Protein 2XPW (pdb70)

Nearest PDB structures (foldseek):
  4d7m-assembly1_A  TM=9.979E-01  e=1.067E-26  Escherichia coli
  6rbm-assembly1_A-2  TM=9.857E-01  e=1.978E-26  Escherichia coli
  4aux-assembly1_A  TM=9.852E-01  e=3.335E-26  Escherichia coli K-12
  6rgx-assembly1_A  TM=9.641E-01  e=8.218E-26  Escherichia coli
  2vkv-assembly1_A-2  TM=9.734E-01  e=3.664E-24  Escherichia coli

Solvent-accessible surface area: 13206 Å² total; per-residue (Å²): 100,166,28,46,149,134,31,9,9,60,9,0,2,88,10,0,67,89,66,1,31,130,15,4,58,85,150,80,4,3,124,67,6,65,34,129,78,106,56,3,130,188,67,28,124,83,89,101,54,11,10,58,13,0,6,21,45,1,24,81,88,55,25,115,65,27,82,31,56,111,87,27,54,12,40,30,2,3,76,40,22,0,60,1,18,20,128,0,2,51,124,15,121,17,0,0,71,0,39,80,77,34,207,72,37,127,122,36,124,123,40,38,100,45,25,46,115,20,1,50,124,52,56,11,62,106,155,65,1,83,122,2,36,33,32,6,31,122,64,0,15,32,33,0,25,137,41,33,72,100,79,48,25,93,124,119,137,123,76,84,85,103,152,126,43,75,83,147,85,98,97,41,69,112,109,133,107,92,58,89,28,75,129,75,5,62,140,22,0,76,70,48,5,145,39,27,47,71,104,39,93,11,157,180,136,176,121

Foldseek 3Di:
DDQDPVVLLVLLQVQCQVPNLVRSDLVNSCVSVVHDSVVVCVRPPDSLVSLLVNLVVLCVPFQPLLADDVPDALLVSLLSNLVSVLVSQLPGQCNLVSNPPHDDDPVCVVSVVRQLVVQVVNQDDSVLSVVLVVVSSVLSSVLSVVLNVVVVCCVVHPDDDLPPDDDVVSVVVVVVVVDSRVVVSSVVSVVSSVVSVVVRVCVPNDD

InterPro domains:
  IPR001647 DNA-binding HTH domain, TetR-type [PF00440] (10-55)
  IPR001647 DNA-binding HTH domain, TetR-type [PR00455] (9-22)
  IPR001647 DNA-binding HTH domain, TetR-type [PR00455] (30-53)
  IPR001647 DNA-binding HTH domain, TetR-type [PS50977] (3-63)
  IPR003012 Tetracycline transcriptional regulator, TetR [PR00400] (21-44)
  IPR003012 Tetracycline transcriptional regulator, TetR [PR00400] (75-94)
  IPR003012 Tetracycline transcriptional regulator, TetR [PR00400] (95-118)
  IPR003012 Tetracycline transcriptional regulator, TetR [PR00400] (130-149)
  IPR003012 Tetracycline transcriptional regulator, TetR [PR00400] (183-197)
  IPR004111 Tetracycline repressor TetR, C-terminal [PF02909] (68-200)
  IPR009057 Homedomain-like superfamily [SSF46689] (4-67)
  IPR023772 DNA-binding HTH domain, TetR-type, conserved site [PS01081] (21-52)
  IPR036271 Tetracyclin repressor-like, C-terminal domain superfamily [SSF48498] (68-201)
  IPR050109 HTH-type, TetR-like transcriptional regulator [PTHR30055] (2-198)

CATH classification: 1.10.10.60 (+1 more: 1.10.357.10)

Sequence (207 aa):
SRRLNRESVIIDDAALELLNETGIDGLTTRRKLAQKLGIEQPTLYWHVKNKRALLDALAVEILARHHDDYSSLPAAGESWQSFLRNNAMSFRRRALLRRYRDGAKVVHLGTRPDEKQYDTVETQLRFMTENGFSLRDGLYAISAVSHFTLGAVLEQQEHTAALTDRPAAPDENLPPLLREALQIMDSDDGEQAFLHGLESLIRGFEVQLTALLQIV

Radius of gyration: 20.33 Å; Cα contacts (8 Å, |Δi|>4): 181; chains: 1; bounding box: 53×32×61 Å

Organism: Escherichia coli (NCBI:txid562)

Secondary structure (DSSP, 8-state):
---SHHHHHHHHHHHHHHHHHHH--HHHHHHHHT--HHHHHHH---HHHHHHHHHHHHHHHH----SPPTT--HHHHHHHHHHHHHHHHHTSTTHHHHHTT----GGGHHHHHHHHHHHHHTT--HHHHHHHHHHHHHHHHHHHHHHHHHHHHHHS-----SSS--HHHHHHHHHHHTS-SHHHHHHHHHHHHHHHHHHHHHTTS--

Structure (mmCIF, N/CA/C/O backbone):
data_2XPW
#
_entry.id   2XPW
#
_cell.length_a   66.893
_cell.length_b   66.893
_cell.length_c   181.553
_cell.angle_alpha   90.00
_cell.angle_beta   90.00
_cell.angle_gamma   90.00
#
_symmetry.space_group_name_H-M   'I 41 2 2'
#
loop_
_entity.id
_entity.type
_entity.pdbx_description
1 polymer 'TETRACYCLINE REPRESSOR PROTEIN CLASS D'
2 non-polymer OXYTETRACYCLINE
3 non-polymer 'MAGNESIUM ION'
4 non-polymer 'CHLORIDE ION'
5 non-polymer '2-(N-MORPHOLINO)-ETHANESULFONIC ACID'
6 water water
#
loop_
_atom_site.group_PDB
_atom_site.id
_atom_site.type_symbol
_atom_site.label_atom_id
_atom_site.label_alt_id
_atom_site.label_comp_id
_atom_site.label_asym_id
_atom_site.label_entity_id
_atom_site.label_seq_id
_atom_site.pdbx_PDB_ins_code
_atom_site.Cartn_x
_atom_site.Cartn_y
_atom_site.Cartn_z
_atom_site.occupancy
_atom_site.B_iso_or_equiv
_atom_site.auth_seq_id
_atom_site.auth_comp_id
_atom_site.auth_asym_id
_atom_site.auth_atom_id
_atom_site.pdbx_PDB_model_num
ATOM 1 N N . SER A 1 1 ? 12.661 21.311 5.237 1.00 19.26 2 SER A N 1
ATOM 2 C CA . SER A 1 1 ? 11.816 20.674 6.305 1.00 18.69 2 SER A CA 1
ATOM 3 C C . SER A 1 1 ? 10.973 21.765 6.923 1.00 18.78 2 SER A C 1
ATOM 4 O O . SER A 1 1 ? 10.921 22.865 6.384 1.00 18.03 2 SER A O 1
ATOM 7 N N A ARG A 1 2 ? 10.275 21.431 7.981 0.70 18.03 3 ARG A N 1
ATOM 8 N N B ARG A 1 2 ? 10.263 21.433 7.997 0.30 18.20 3 ARG A N 1
ATOM 9 C CA A ARG A 1 2 ? 9.384 22.361 8.665 0.70 16.82 3 ARG A CA 1
ATOM 10 C CA B ARG A 1 2 ? 9.405 22.390 8.697 0.30 17.62 3 ARG A CA 1
ATOM 11 C C A ARG A 1 2 ? 10.160 23.589 9.230 0.70 16.74 3 ARG A C 1
ATOM 12 C C B ARG A 1 2 ? 10.204 23.612 9.186 0.30 16.98 3 ARG A C 1
ATOM 13 O O A ARG A 1 2 ? 11.242 23.432 9.824 0.70 18.29 3 ARG A O 1
ATOM 14 O O B ARG A 1 2 ? 11.357 23.490 9.653 0.30 17.59 3 ARG A O 1
ATOM 29 N N . LEU A 1 3 ? 9.571 24.778 9.051 1.00 15.71 4 LEU A N 1
ATOM 30 C CA . LEU A 1 3 ? 10.140 26.076 9.457 1.00 15.85 4 LEU A CA 1
ATOM 31 C C . LEU A 1 3 ? 9.205 26.856 10.394 1.00 17.05 4 LEU A C 1
ATOM 32 O O . LEU A 1 3 ? 9.047 28.056 10.280 1.00 18.78 4 LEU A O 1
ATOM 37 N N . ASN A 1 4 ? 8.601 26.165 11.348 1.00 16.28 5 ASN A N 1
ATOM 38 C CA . ASN A 1 4 ? 8.048 26.924 12.483 1.00 17.83 5 ASN A CA 1
ATOM 39 C C . ASN A 1 4 ? 9.199 27.315 13.396 1.00 18.66 5 ASN A C 1
ATOM 40 O O . ASN A 1 4 ? 10.318 26.810 13.273 1.00 15.80 5 ASN A O 1
ATOM 45 N N . ARG A 1 5 ? 8.930 28.240 14.290 1.00 18.40 6 ARG A N 1
ATOM 46 C CA . ARG A 1 5 ? 9.966 28.739 15.196 1.00 18.52 6 ARG A CA 1
ATOM 47 C C . ARG A 1 5 ? 10.635 27.572 15.910 1.00 19.01 6 ARG A C 1
ATOM 48 O O . ARG A 1 5 ? 11.876 27.519 15.980 1.00 17.50 6 ARG A O 1
ATOM 56 N N . GLU A 1 6 ? 9.860 26.622 16.444 1.00 18.18 7 GLU A N 1
ATOM 57 C CA . GLU A 1 6 ? 10.444 25.526 17.217 1.00 19.77 7 GLU A CA 1
ATOM 58 C C . GLU A 1 6 ? 11.428 24.772 16.376 1.00 18.88 7 GLU A C 1
ATOM 59 O O . GLU A 1 6 ? 12.489 24.389 16.827 1.00 18.30 7 GLU A O 1
ATOM 65 N N . SER A 1 7 ? 11.084 24.486 15.128 1.00 16.90 8 SER A N 1
ATOM 66 C CA . SER A 1 7 ? 11.946 23.705 14.248 1.00 15.98 8 SER A CA 1
ATOM 67 C C . SER A 1 7 ? 13.167 24.459 13.750 1.00 14.77 8 SER A C 1
ATOM 68 O O . SER A 1 7 ? 14.211 23.874 13.566 1.00 15.09 8 SER A O 1
ATOM 71 N N . VAL A 1 8 ? 13.032 25.749 13.500 1.00 14.12 9 VAL A N 1
ATOM 72 C CA . VAL A 1 8 ? 14.205 26.572 13.135 1.00 14.25 9 VAL A CA 1
ATOM 73 C C . VAL A 1 8 ? 15.163 26.585 14.310 1.00 14.25 9 VAL A C 1
ATOM 74 O O . VAL A 1 8 ? 16.353 26.390 14.143 1.00 13.87 9 VAL A O 1
ATOM 78 N N A ILE A 1 9 ? 14.625 26.773 15.514 0.30 14.50 10 ILE A N 1
ATOM 79 N N B ILE A 1 9 ? 14.659 26.849 15.504 0.70 14.30 10 ILE A N 1
ATOM 80 C CA A ILE A 1 9 ? 15.431 26.743 16.742 0.30 14.51 10 ILE A CA 1
ATOM 81 C CA B ILE A 1 9 ? 15.558 26.897 16.670 0.70 14.02 10 ILE A CA 1
ATOM 82 C C A ILE A 1 9 ? 16.047 25.358 16.959 0.30 14.67 10 ILE A C 1
ATOM 83 C C B ILE A 1 9 ? 16.210 25.522 16.848 0.70 14.41 10 ILE A C 1
ATOM 84 O O A ILE A 1 9 ? 17.192 25.234 17.387 0.30 14.59 10 ILE A O 1
ATOM 85 O O B ILE A 1 9 ? 17.410 25.404 17.066 0.70 13.82 10 ILE A O 1
ATOM 94 N N A ASP A 1 10 ? 15.298 24.308 16.662 0.75 14.25 11 ASP A N 1
ATOM 95 N N B ASP A 1 10 ? 15.397 24.469 16.720 0.25 14.16 11 ASP A N 1
ATOM 96 C CA A ASP A 1 10 ? 15.847 22.982 16.825 0.75 14.67 11 ASP A CA 1
ATOM 97 C CA B ASP A 1 10 ? 15.871 23.072 16.787 0.25 14.66 11 ASP A CA 1
ATOM 98 C C A ASP A 1 10 ? 17.012 22.731 15.842 0.75 15.10 11 ASP A C 1
ATOM 99 C C B ASP A 1 10 ? 17.051 22.828 15.864 0.25 14.61 11 ASP A C 1
ATOM 100 O O A ASP A 1 10 ? 18.059 22.216 16.238 0.75 15.21 11 ASP A O 1
ATOM 101 O O B ASP A 1 10 ? 18.099 22.353 16.296 0.25 14.63 11 ASP A O 1
ATOM 110 N N . ALA A 1 11 ? 16.875 23.120 14.581 1.00 14.08 12 ALA A N 1
ATOM 111 C CA . ALA A 1 11 ? 17.939 22.955 13.627 1.00 14.18 12 ALA A CA 1
ATOM 112 C C . ALA A 1 11 ? 19.156 23.794 13.933 1.00 13.46 12 ALA A C 1
ATOM 113 O O . ALA A 1 11 ? 20.286 23.336 13.766 1.00 13.56 12 ALA A O 1
ATOM 115 N N . ALA A 1 12 ? 18.961 25.033 14.362 1.00 13.71 13 ALA A N 1
ATOM 116 C CA . ALA A 1 12 ? 20.092 25.934 14.724 1.00 13.60 13 ALA A CA 1
ATOM 117 C C . ALA A 1 12 ? 20.840 25.390 15.920 1.00 13.58 13 AL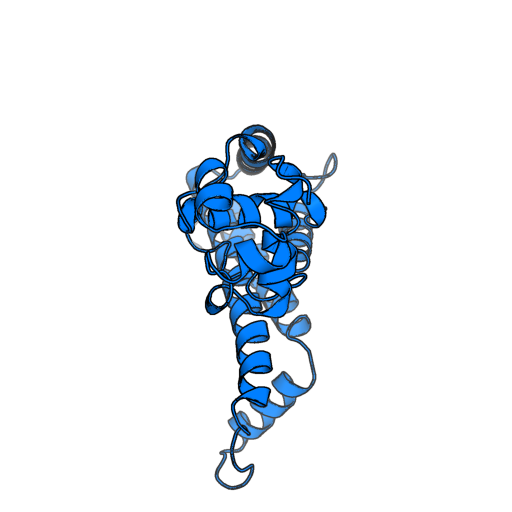A A C 1
ATOM 118 O O . ALA A 1 12 ? 22.059 25.476 15.967 1.00 12.90 13 ALA A O 1
ATOM 120 N N . LEU A 1 13 ? 20.128 24.793 16.856 1.00 13.60 14 LEU A N 1
ATOM 121 C CA . LEU A 1 13 ? 20.779 24.203 18.035 1.00 14.20 14 LEU A CA 1
ATOM 122 C C . LEU A 1 13 ? 21.571 22.976 17.662 1.00 13.99 14 LEU A C 1
ATOM 123 O O . LEU A 1 13 ? 22.707 22.770 18.088 1.00 15.09 14 LEU A O 1
ATOM 128 N N . GLU A 1 14 ? 21.048 22.159 16.760 1.00 14.02 15 GLU A N 1
ATOM 129 C CA . GLU A 1 14 ? 21.776 21.009 16.255 1.00 14.81 15 GLU A CA 1
ATOM 130 C C . GLU A 1 14 ? 23.025 21.480 15.545 1.00 14.16 15 GLU A C 1
ATOM 131 O O . GLU A 1 14 ? 24.157 20.958 15.744 1.00 15.34 15 GLU A O 1
ATOM 137 N N . LEU A 1 15 ? 22.893 22.504 14.705 1.00 14.61 16 LEU A N 1
ATOM 138 C CA . LEU A 1 15 ? 24.043 23.041 13.964 1.00 13.73 16 LEU A CA 1
ATOM 139 C C . LEU A 1 15 ? 25.083 23.640 14.899 1.00 14.70 16 LEU A C 1
ATOM 140 O O . LEU A 1 15 ? 26.280 23.459 14.738 1.00 13.92 16 LEU A O 1
ATOM 145 N N . LEU A 1 16 ? 24.639 24.368 15.892 1.00 13.86 17 LEU A N 1
ATOM 146 C CA . LEU A 1 16 ? 25.527 24.979 16.892 1.00 14.21 17 LEU A CA 1
ATOM 147 C C . LEU A 1 16 ? 26.325 23.882 17.497 1.00 15.11 17 LEU A C 1
ATOM 148 O O . LEU A 1 16 ? 27.544 24.048 17.704 1.00 16.24 17 LEU A O 1
ATOM 153 N N . ASN A 1 17 ? 25.648 22.811 17.903 1.00 15.22 18 ASN A N 1
ATOM 154 C CA . ASN A 1 17 ? 26.301 21.730 18.566 1.00 15.98 18 ASN A CA 1
ATOM 155 C C . ASN A 1 17 ? 27.342 21.043 17.703 1.00 16.90 18 ASN A C 1
ATOM 156 O O . ASN A 1 17 ? 28.372 20.559 18.219 1.00 19.90 18 ASN A O 1
ATOM 161 N N . GLU A 1 18 ? 27.131 21.042 16.383 1.00 17.29 19 GLU A N 1
ATOM 162 C CA . GLU A 1 18 ? 28.077 20.440 15.446 1.00 17.22 19 GLU A CA 1
ATOM 163 C C . GLU A 1 18 ? 29.316 21.294 15.243 1.00 19.41 19 GLU A C 1
ATOM 164 O O . GLU A 1 18 ? 30.443 20.851 15.488 1.00 20.14 19 GLU A O 1
ATOM 170 N N . THR A 1 19 ? 29.130 22.530 14.830 1.00 18.65 20 THR A N 1
ATOM 171 C CA . THR A 1 19 ? 30.242 23.385 14.426 1.00 20.32 20 THR A CA 1
ATOM 172 C C . THR A 1 19 ? 30.341 24.734 15.130 1.00 19.97 20 THR A C 1
ATOM 173 O O . THR A 1 19 ? 31.097 25.629 14.692 1.00 21.00 20 THR A O 1
ATOM 177 N N . GLY A 1 20 ? 29.588 24.923 16.206 1.00 18.70 21 GLY A N 1
ATOM 178 C CA . GLY A 1 20 ? 29.703 26.157 16.977 1.00 18.27 21 GLY A CA 1
ATOM 179 C C . GLY A 1 20 ? 29.163 27.401 16.357 1.00 19.65 21 GLY A C 1
ATOM 180 O O . GLY A 1 20 ? 28.606 27.361 15.284 1.00 17.99 21 GLY A O 1
ATOM 181 N N . ILE A 1 21 ? 29.371 28.546 17.021 1.00 17.81 22 ILE A N 1
ATOM 182 C CA . ILE A 1 21 ? 28.854 29.830 16.513 1.00 18.83 22 ILE A CA 1
ATOM 183 C C . ILE A 1 21 ? 29.405 30.151 15.116 1.00 18.14 22 ILE A C 1
ATOM 184 O O . ILE A 1 21 ? 28.674 30.685 14.294 1.00 19.13 22 ILE A O 1
ATOM 189 N N . ASP A 1 22 ? 30.669 29.811 14.855 1.00 20.55 23 ASP A N 1
ATOM 190 C CA . ASP A 1 22 ? 31.266 30.134 13.554 1.00 21.19 23 ASP A CA 1
ATOM 191 C C . ASP A 1 22 ? 30.659 29.358 12.412 1.00 21.01 23 ASP A C 1
ATOM 192 O O . ASP A 1 22 ? 30.642 29.831 11.270 1.00 22.73 23 ASP A O 1
ATOM 197 N N . GLY A 1 23 ? 30.197 28.151 12.668 1.00 19.30 24 GLY A N 1
ATOM 198 C CA . GLY A 1 23 ? 29.535 27.392 11.650 1.00 20.00 24 GLY A CA 1
ATOM 199 C C . GLY A 1 23 ? 28.054 27.666 11.508 1.00 18.98 24 GLY A C 1
ATOM 200 O O . GLY A 1 23 ? 27.446 27.125 10.604 1.00 20.00 24 GLY A O 1
ATOM 201 N N . LEU A 1 24 ? 27.511 28.522 12.372 1.00 19.05 25 LEU A N 1
ATOM 202 C CA . LEU A 1 24 ? 26.102 28.865 12.308 1.00 19.32 25 LEU A CA 1
ATOM 203 C C . LEU A 1 24 ? 25.927 30.023 11.343 1.00 18.72 25 LEU A C 1
ATOM 204 O O . LEU A 1 24 ? 25.807 31.160 11.730 1.00 20.01 25 LEU A O 1
ATOM 209 N N . THR A 1 25 ? 25.999 29.689 10.060 1.00 18.71 26 THR A N 1
ATOM 210 C CA . THR A 1 25 ? 25.896 30.655 8.984 1.00 18.69 26 THR A CA 1
ATOM 211 C C . THR A 1 25 ? 24.557 30.464 8.223 1.00 17.25 26 THR A C 1
ATOM 212 O O . THR A 1 25 ? 23.935 29.440 8.368 1.00 17.16 26 THR A O 1
ATOM 216 N N . THR A 1 26 ? 24.144 31.450 7.425 1.00 18.47 27 THR A N 1
ATOM 217 C CA . THR A 1 26 ? 22.909 31.301 6.642 1.00 17.71 27 THR A CA 1
ATOM 218 C C . THR A 1 26 ? 23.020 30.131 5.662 1.00 18.16 27 THR A C 1
ATOM 219 O O . THR A 1 26 ? 22.073 29.365 5.496 1.00 18.97 27 THR A O 1
ATOM 223 N N A ARG A 1 27 ? 24.186 29.947 5.039 0.50 17.97 28 ARG A N 1
ATOM 224 N N B ARG A 1 27 ? 24.194 29.988 5.041 0.50 18.56 28 ARG A N 1
ATOM 225 C CA A ARG A 1 27 ? 24.319 28.843 4.087 0.50 18.58 28 ARG A CA 1
ATOM 226 C CA B ARG A 1 27 ? 24.428 28.890 4.114 0.50 19.57 28 ARG A CA 1
ATOM 227 C C A ARG A 1 27 ? 24.191 27.519 4.807 0.50 17.74 28 ARG A C 1
ATOM 228 C C B ARG A 1 27 ? 24.197 27.566 4.814 0.50 18.34 28 ARG A C 1
ATOM 229 O O A ARG A 1 27 ? 23.502 26.612 4.342 0.50 19.21 28 ARG A O 1
ATOM 230 O O B ARG A 1 27 ? 23.454 26.719 4.346 0.50 19.73 28 ARG A O 1
ATOM 245 N N . LYS A 1 28 ? 24.884 27.387 5.945 1.00 17.59 29 LYS A N 1
ATOM 246 C CA . LYS A 1 28 ? 24.846 26.133 6.631 1.00 17.53 29 LYS A CA 1
ATOM 247 C C . LYS A 1 28 ? 23.549 25.832 7.301 1.00 14.70 29 LYS A C 1
ATOM 248 O O . LYS A 1 28 ? 23.108 24.711 7.312 1.00 16.96 29 LYS A O 1
ATOM 254 N N . LEU A 1 29 ? 22.877 26.873 7.832 1.00 14.15 30 LEU A N 1
ATOM 255 C CA . LEU A 1 29 ? 21.557 26.654 8.445 1.00 14.80 30 LEU A CA 1
ATOM 256 C C . LEU A 1 29 ? 20.507 26.298 7.334 1.00 12.95 30 LEU A C 1
ATOM 257 O O . LEU A 1 29 ? 19.675 25.426 7.510 1.00 13.49 30 LEU A O 1
ATOM 262 N N . ALA A 1 30 ? 20.586 27.049 6.220 1.00 15.07 31 ALA A N 1
ATOM 263 C CA . ALA A 1 30 ? 19.752 26.744 5.061 1.00 14.97 31 ALA A CA 1
ATOM 264 C C . ALA A 1 30 ? 19.958 25.317 4.564 1.00 16.43 31 ALA A C 1
ATOM 265 O O . ALA A 1 30 ? 19.010 24.570 4.373 1.00 16.88 31 ALA A O 1
ATOM 267 N N . GLN A 1 31 ? 21.219 24.903 4.541 1.00 17.33 32 GLN A N 1
ATOM 268 C CA . GLN A 1 31 ? 21.519 23.524 4.148 1.00 19.00 32 GLN A CA 1
ATOM 269 C C . GLN A 1 31 ? 20.941 22.510 5.107 1.00 19.65 32 GLN A C 1
ATOM 270 O O . GLN A 1 31 ? 20.302 21.535 4.698 1.00 18.77 32 GLN A O 1
ATOM 276 N N . LYS A 1 32 ? 21.079 22.734 6.418 1.00 18.74 33 LYS A N 1
ATOM 277 C CA . LYS A 1 32 ? 20.552 21.739 7.352 1.00 19.73 33 LYS A CA 1
ATOM 278 C C . LYS A 1 32 ? 19.034 21.595 7.251 1.00 19.34 33 LYS A C 1
ATOM 279 O O . LYS A 1 32 ? 18.423 20.518 7.449 1.00 21.49 33 LYS A O 1
ATOM 285 N N . LEU A 1 33 ? 18.399 22.739 6.980 1.00 19.01 34 LEU A N 1
ATOM 286 C CA . LEU A 1 33 ? 16.952 22.783 6.854 1.00 18.10 34 LEU A CA 1
ATOM 287 C C . LEU A 1 33 ? 16.441 22.376 5.428 1.00 18.05 34 LEU A C 1
ATOM 288 O O . LEU A 1 33 ? 15.241 22.260 5.271 1.00 19.27 34 LEU A O 1
ATOM 293 N N . GLY A 1 34 ? 17.354 22.214 4.474 1.00 17.77 35 GLY A N 1
ATOM 294 C CA . GLY A 1 34 ? 17.049 21.796 3.088 1.00 19.06 35 GLY A CA 1
ATOM 295 C C . GLY A 1 34 ? 16.244 22.856 2.380 1.00 17.40 35 GLY A C 1
ATOM 296 O O . GLY A 1 34 ? 15.268 22.491 1.652 1.00 17.75 35 GLY A O 1
ATOM 297 N N . ILE A 1 35 ? 16.665 24.099 2.545 1.00 15.68 36 ILE A N 1
ATOM 298 C CA . ILE A 1 35 ? 15.997 25.251 1.937 1.00 15.67 36 ILE A CA 1
ATOM 299 C C . ILE A 1 35 ? 16.985 26.199 1.336 1.00 16.22 36 ILE A C 1
ATOM 300 O O . ILE A 1 35 ? 18.209 26.138 1.617 1.00 16.77 36 ILE A O 1
ATOM 305 N N . GLU A 1 36 ? 16.520 27.152 0.523 1.00 14.75 37 GLU A N 1
ATOM 306 C CA . GLU A 1 36 ? 17.285 28.247 0.004 1.00 14.08 37 GLU A CA 1
ATOM 307 C C . GLU A 1 36 ? 17.401 29.396 1.001 1.00 13.94 37 GLU A C 1
ATOM 308 O O . GLU A 1 36 ? 16.595 29.544 1.912 1.00 13.64 37 GLU A O 1
ATOM 314 N N . GLN A 1 37 ? 18.434 30.196 0.849 1.00 13.59 38 GLN A N 1
ATOM 315 C CA . GLN A 1 37 ? 18.711 31.259 1.808 1.00 13.96 38 GLN A CA 1
ATOM 316 C C . GLN A 1 37 ? 17.569 32.295 1.904 1.00 14.26 38 GLN A C 1
ATOM 317 O O . GLN A 1 37 ? 17.277 32.738 2.987 1.00 13.80 38 GLN A O 1
ATOM 323 N N . PRO A 1 38 ? 16.905 32.680 0.784 1.00 14.36 39 PRO A N 1
ATOM 324 C CA . PRO A 1 38 ? 15.848 33.673 0.983 1.00 14.64 39 PRO A CA 1
ATOM 325 C C . PRO A 1 38 ? 14.662 33.104 1.748 1.00 13.72 39 PRO A C 1
ATOM 326 O O . PRO A 1 38 ? 14.009 33.829 2.518 1.00 14.73 39 PRO A O 1
ATOM 330 N N . THR A 1 39 ? 14.465 31.802 1.632 1.00 13.33 40 THR A N 1
ATOM 331 C CA . THR A 1 39 ? 13.499 31.089 2.457 1.00 12.22 40 THR A CA 1
ATOM 332 C C . THR A 1 39 ? 13.847 31.209 3.949 1.00 13.43 40 THR A C 1
ATOM 333 O O . THR A 1 39 ? 13.038 31.577 4.771 1.00 14.01 40 THR A O 1
ATOM 337 N N . LEU A 1 40 ? 15.108 30.948 4.267 1.00 13.34 41 LEU A N 1
ATOM 338 C CA . LEU A 1 40 ? 15.575 31.060 5.630 1.00 13.30 41 LEU A CA 1
ATOM 339 C C . LEU A 1 40 ? 15.356 32.471 6.144 1.00 13.36 41 LEU A C 1
ATOM 340 O O . LEU A 1 40 ? 14.915 32.625 7.273 1.00 13.46 41 LEU A O 1
ATOM 345 N N . TYR A 1 41 ? 15.731 33.480 5.354 1.00 13.10 42 TYR A N 1
ATOM 346 C CA . TYR A 1 41 ? 15.622 34.869 5.759 1.00 13.65 42 TYR A CA 1
ATOM 347 C C . TYR A 1 41 ? 14.210 35.267 6.184 1.00 13.29 42 TYR A C 1
ATOM 348 O O . TYR A 1 41 ? 14.023 36.030 7.130 1.00 14.29 42 TYR A O 1
ATOM 357 N N . TRP A 1 42 ? 13.183 34.770 5.479 1.00 12.69 43 TRP A N 1
ATOM 358 C CA . TRP A 1 42 ? 11.811 35.012 5.880 1.00 13.35 43 TRP A CA 1
ATOM 359 C C . TRP A 1 42 ? 11.629 34.648 7.335 1.00 13.22 43 TRP A C 1
ATOM 360 O O . TRP A 1 42 ? 10.911 35.328 8.063 1.00 13.88 43 TRP A O 1
ATOM 371 N N . HIS A 1 43 ? 12.206 33.534 7.776 1.00 13.43 44 HIS A N 1
ATOM 372 C CA . HIS A 1 43 ? 12.069 33.075 9.152 1.00 13.79 44 HIS A CA 1
ATOM 373 C C . HIS A 1 43 ? 13.031 33.632 10.177 1.00 14.19 44 HIS A C 1
ATOM 374 O O . HIS A 1 43 ? 12.617 33.761 11.347 1.00 17.05 44 HIS A O 1
ATOM 381 N N . VAL A 1 44 ? 14.259 33.929 9.796 1.00 15.03 45 VAL A N 1
ATOM 382 C CA . VAL A 1 44 ? 15.234 34.440 10.776 1.00 15.82 45 VAL A CA 1
ATOM 383 C C . VAL A 1 44 ? 16.178 35.302 10.027 1.00 14.78 45 VAL A C 1
ATOM 384 O O . VAL A 1 44 ? 16.705 34.903 9.016 1.00 16.10 45 VAL A O 1
ATOM 388 N N . LYS A 1 45 ? 16.391 36.516 10.512 1.00 16.98 46 LYS A N 1
ATOM 389 C CA . LYS A 1 45 ? 17.166 37.488 9.750 1.00 19.19 46 LYS A CA 1
ATOM 390 C C . LYS A 1 45 ? 18.477 37.894 10.358 1.00 20.08 46 LYS A C 1
ATOM 391 O O . LYS A 1 45 ? 19.346 38.416 9.668 1.00 22.91 46 LYS A O 1
ATOM 397 N N . ASN A 1 46 ? 18.544 37.736 11.673 1.00 21.17 47 ASN A N 1
ATOM 398 C CA . ASN A 1 46 ? 19.546 38.417 12.502 1.00 22.21 47 ASN A CA 1
ATOM 399 C C . ASN A 1 46 ? 20.208 37.337 13.350 1.00 20.46 47 ASN A C 1
ATOM 400 O O . ASN A 1 46 ? 19.515 36.672 14.153 1.00 21.47 47 ASN A O 1
ATOM 405 N N . LYS A 1 47 ? 21.540 37.233 13.215 1.00 18.93 48 LYS A N 1
ATOM 406 C CA . LYS A 1 47 ? 22.315 36.166 13.898 1.00 17.46 48 LYS A CA 1
ATOM 407 C C . LYS A 1 47 ? 22.205 36.330 15.423 1.00 16.60 48 LYS A C 1
ATOM 408 O O . LYS A 1 47 ? 22.019 35.334 16.108 1.00 15.78 48 LYS A O 1
ATOM 414 N N . ARG A 1 48 ? 22.267 37.545 15.962 1.00 15.70 49 ARG A N 1
ATOM 415 C CA . ARG A 1 48 ? 22.188 37.739 17.391 1.00 16.53 49 ARG A CA 1
ATOM 416 C C . ARG A 1 48 ? 20.858 37.343 17.928 1.00 16.72 49 ARG A C 1
ATOM 417 O O . ARG A 1 48 ? 20.757 36.814 19.045 1.00 16.50 49 ARG A O 1
ATOM 425 N N . ALA A 1 49 ? 19.824 37.647 17.164 1.00 18.82 50 ALA A N 1
ATOM 426 C CA . ALA A 1 49 ? 18.496 37.217 17.576 1.00 17.82 50 ALA A CA 1
ATOM 427 C C . ALA A 1 49 ? 18.357 35.678 17.633 1.00 17.55 50 ALA A C 1
ATOM 428 O O . ALA A 1 49 ? 17.766 35.158 18.577 1.00 17.35 50 ALA A O 1
ATOM 430 N N . LEU A 1 50 ? 18.971 34.998 16.683 1.00 16.39 51 LEU A N 1
ATOM 431 C CA . LEU A 1 50 ? 19.048 33.549 16.717 1.00 16.11 51 LEU A CA 1
ATOM 432 C C . LEU A 1 50 ? 19.850 33.062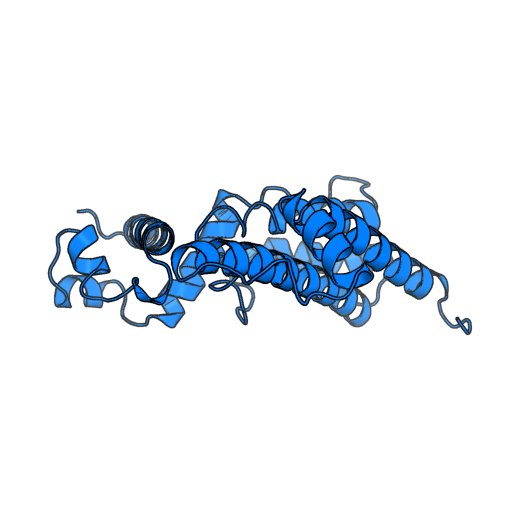 17.901 1.00 14.84 51 LEU A C 1
ATOM 433 O O . LEU A 1 50 ? 19.424 32.141 18.603 1.00 14.05 51 LEU A O 1
ATOM 438 N N . LEU A 1 51 ? 21.002 33.649 18.107 1.00 13.17 52 LEU A N 1
ATOM 439 C CA . LEU A 1 51 ? 21.838 33.247 19.266 1.00 13.37 52 LEU A CA 1
ATOM 440 C C . LEU A 1 51 ? 21.085 33.463 20.579 1.00 13.18 52 LEU A C 1
ATOM 441 O O . LEU A 1 51 ? 21.113 32.628 21.491 1.00 12.70 52 LEU A O 1
ATOM 446 N N . ASP A 1 52 ? 20.388 34.579 20.648 1.00 14.16 53 ASP A N 1
ATOM 447 C CA . ASP A 1 52 ? 19.581 34.882 21.851 1.00 15.21 53 ASP A CA 1
ATOM 448 C C . ASP A 1 52 ? 18.518 33.789 22.081 1.00 14.00 53 ASP A C 1
ATOM 449 O O . ASP A 1 52 ? 18.354 33.284 23.223 1.00 16.72 53 ASP A O 1
ATOM 454 N N . ALA A 1 53 ? 17.851 33.409 20.989 1.00 13.88 54 ALA A N 1
ATOM 455 C CA . ALA A 1 53 ? 16.870 32.357 21.074 1.00 13.69 54 ALA A CA 1
ATOM 456 C C . ALA A 1 53 ? 17.470 31.001 21.514 1.00 12.36 54 ALA A C 1
ATOM 457 O O . ALA A 1 53 ? 16.858 30.237 22.262 1.00 12.53 54 ALA A O 1
ATOM 459 N N . LEU A 1 54 ? 18.674 30.714 21.038 1.00 11.05 55 LEU A N 1
ATOM 460 C CA . LEU A 1 54 ? 19.334 29.496 21.410 1.00 11.40 55 LEU A CA 1
ATOM 461 C C . LEU A 1 54 ? 19.721 29.520 22.888 1.00 11.44 55 LEU A C 1
ATOM 462 O O . LEU A 1 54 ? 19.541 28.490 23.587 1.00 11.96 55 LEU A O 1
ATOM 467 N N . ALA A 1 55 ? 20.195 30.689 23.348 1.00 12.25 56 ALA A N 1
ATOM 468 C CA . ALA A 1 55 ? 20.538 30.782 24.770 1.00 12.73 56 ALA A CA 1
ATOM 469 C C . ALA A 1 55 ? 19.310 30.463 25.655 1.00 10.66 56 ALA A C 1
ATOM 470 O O . ALA A 1 55 ? 19.394 29.719 26.639 1.00 13.43 56 ALA A O 1
ATOM 472 N N . VAL A 1 56 ? 18.143 30.995 25.283 1.00 11.94 57 VAL A N 1
ATOM 473 C CA . VAL A 1 56 ? 16.876 30.727 25.990 1.00 12.37 57 VAL A CA 1
ATOM 474 C C . VAL A 1 56 ? 16.471 29.244 25.877 1.00 12.82 57 VAL A C 1
ATOM 475 O O . VAL A 1 56 ? 16.076 28.606 26.878 1.00 12.62 57 VAL A O 1
ATOM 479 N N . GLU A 1 57 ? 16.547 28.687 24.669 1.00 12.83 58 GLU A N 1
ATOM 480 C CA . GLU A 1 57 ? 16.162 27.276 24.437 1.00 12.81 58 GLU A CA 1
ATOM 481 C C . GLU A 1 57 ? 17.000 26.283 25.204 1.00 12.85 58 GLU A C 1
ATOM 482 O O . GLU A 1 57 ? 16.477 25.277 25.766 1.00 13.39 58 GLU A O 1
ATOM 488 N N . ILE A 1 58 ? 18.314 26.551 25.294 1.00 11.83 59 ILE A N 1
ATOM 489 C CA . ILE A 1 58 ? 19.228 25.642 26.005 1.00 11.91 59 ILE A CA 1
ATOM 490 C C . ILE A 1 58 ? 18.804 25.504 27.439 1.00 12.25 59 ILE A C 1
ATOM 491 O O . ILE A 1 58 ? 18.793 24.404 28.019 1.00 13.45 59 ILE A O 1
ATOM 496 N N . LEU A 1 59 ? 18.508 26.644 28.078 1.00 12.06 60 LEU A N 1
ATOM 497 C CA . LEU A 1 59 ? 18.034 26.559 29.452 1.00 12.80 60 LEU A CA 1
ATOM 498 C C . LEU A 1 59 ? 16.638 25.943 29.572 1.00 14.01 60 LEU A C 1
ATOM 499 O O . LEU A 1 59 ? 16.391 25.203 30.520 1.00 13.25 60 LEU A O 1
ATOM 504 N N . ALA A 1 60 ? 15.764 26.223 28.611 1.00 14.73 61 ALA A N 1
ATOM 505 C CA . ALA A 1 60 ? 14.422 25.582 28.666 1.00 14.75 61 ALA A CA 1
ATOM 506 C C . ALA A 1 60 ? 14.517 24.075 28.623 1.00 16.16 61 ALA A C 1
ATOM 507 O O . ALA A 1 60 ? 13.773 23.358 29.336 1.00 18.10 61 ALA A O 1
ATOM 509 N N . ARG A 1 61 ? 15.387 23.592 27.791 1.00 16.04 62 ARG A N 1
ATOM 510 C CA . ARG A 1 61 ? 15.561 22.132 27.677 1.00 16.46 62 ARG A CA 1
ATOM 511 C C . ARG A 1 61 ? 16.267 21.475 28.840 1.00 19.40 62 ARG A C 1
ATOM 512 O O . ARG A 1 61 ? 15.882 20.365 29.236 1.00 22.60 62 ARG A O 1
ATOM 520 N N . HIS A 1 62 ? 17.294 22.097 29.405 1.00 16.17 63 HIS A N 1
ATOM 521 C CA . HIS A 1 62 ? 18.186 21.314 30.233 1.00 18.38 63 HIS A CA 1
ATOM 522 C C . HIS A 1 62 ? 18.564 22.017 31.552 1.00 16.76 63 HIS A C 1
ATOM 523 O O . HIS A 1 62 ? 19.336 21.458 32.344 1.00 19.47 63 HIS A O 1
ATOM 530 N N . HIS A 1 63 ? 18.028 23.199 31.828 1.00 15.22 64 HIS A N 1
ATOM 531 C CA . HIS A 1 63 ? 18.317 23.833 33.110 1.00 14.65 64 HIS A CA 1
ATOM 532 C C . HIS A 1 63 ? 17.146 23.477 34.009 1.00 15.22 64 HIS A C 1
ATOM 533 O O . HIS A 1 63 ? 16.141 24.142 34.037 1.00 17.43 64 HIS A O 1
ATOM 540 N N A ASP A 1 64 ? 17.364 22.416 34.778 0.50 15.87 65 ASP A N 1
ATOM 541 N N B ASP A 1 64 ? 17.330 22.416 34.784 0.50 16.53 65 ASP A N 1
ATOM 542 C CA A ASP A 1 64 ? 16.289 21.787 35.555 0.50 16.47 65 ASP A CA 1
ATOM 543 C CA B ASP A 1 64 ? 16.194 21.863 35.532 0.50 17.44 65 ASP A CA 1
ATOM 544 C C A ASP A 1 64 ? 15.970 22.464 36.890 0.50 16.28 65 ASP A C 1
ATOM 545 C C B ASP A 1 64 ? 16.094 22.250 36.988 0.50 16.49 65 ASP A C 1
ATOM 546 O O A ASP A 1 64 ? 14.822 22.475 37.393 0.50 16.52 65 ASP A O 1
ATOM 547 O O B ASP A 1 64 ? 15.223 21.765 37.717 0.50 16.80 65 ASP A O 1
ATOM 556 N N . TYR A 1 65 ? 16.966 23.143 37.440 1.00 15.14 66 TYR A N 1
ATOM 557 C CA . TYR A 1 65 ? 16.865 23.668 38.788 1.00 15.30 66 TYR A CA 1
ATOM 558 C C . TYR A 1 65 ? 16.837 25.182 38.728 1.00 14.43 66 TYR A C 1
ATOM 559 O O . TYR A 1 65 ? 17.774 25.826 39.164 1.00 14.76 66 TYR A O 1
ATOM 568 N N A SER A 1 66 ? 15.803 25.765 38.125 0.40 14.97 67 SER A N 1
ATOM 569 N N B SER A 1 66 ? 15.764 25.738 38.210 0.50 15.02 67 SER A N 1
ATOM 570 C CA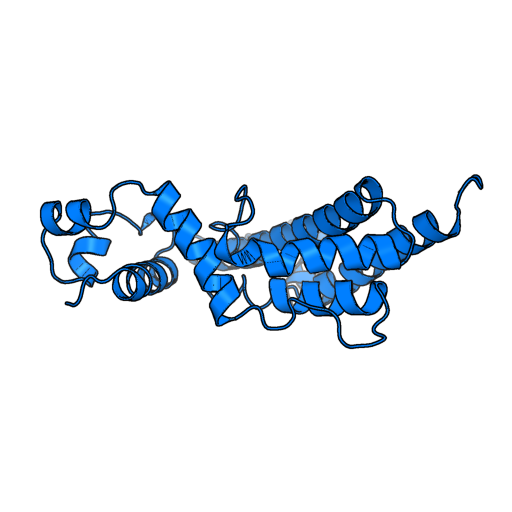 A SER A 1 66 ? 15.674 27.227 38.047 0.50 15.60 67 SER A CA 1
ATOM 571 C CA B SER A 1 66 ? 15.654 27.156 38.024 0.50 15.87 67 SER A CA 1
ATOM 572 C C A SER A 1 66 ? 15.087 27.857 39.326 0.50 16.27 67 SER A C 1
ATOM 573 C C B SER A 1 66 ? 14.969 27.858 39.216 0.50 16.51 67 SER A C 1
ATOM 574 O O A SER A 1 66 ? 15.317 29.042 39.625 0.50 16.14 67 SER A O 1
ATOM 575 O O B SER A 1 66 ? 15.015 29.087 39.340 0.50 16.78 67 SER A O 1
ATOM 580 N N . LEU A 1 67 ? 14.294 27.101 40.101 1.00 16.39 68 LEU A N 1
ATOM 581 C CA . LEU A 1 67 ? 13.556 27.652 41.247 1.00 18.16 68 LEU A CA 1
ATOM 582 C C . LEU A 1 67 ? 13.798 26.911 42.566 1.00 18.54 68 LEU A C 1
ATOM 583 O O . LEU A 1 67 ? 14.060 25.705 42.521 1.00 18.18 68 LEU A O 1
ATOM 588 N N . PRO A 1 68 ? 13.774 27.620 43.698 1.00 18.56 69 PRO A N 1
ATOM 589 C CA . PRO A 1 68 ? 13.991 26.980 44.991 1.00 20.07 69 PRO A CA 1
ATOM 590 C C . PRO A 1 68 ? 12.841 26.064 45.366 1.00 20.17 69 PRO A C 1
ATOM 591 O O . PRO A 1 68 ? 11.672 26.359 45.014 1.00 21.25 69 PRO A O 1
ATOM 595 N N . ALA A 1 69 ? 13.214 24.970 46.028 1.00 21.19 70 ALA A N 1
ATOM 596 C CA . ALA A 1 69 ? 12.260 24.078 46.724 1.00 22.95 70 ALA A CA 1
ATOM 597 C C . ALA A 1 69 ? 11.666 24.830 47.905 1.00 23.39 70 ALA A C 1
ATOM 598 O O . ALA A 1 69 ? 12.199 25.824 48.404 1.00 22.38 70 ALA A O 1
ATOM 600 N N . ALA A 1 70 ? 10.494 24.378 48.357 1.00 24.97 71 ALA A N 1
ATOM 601 C CA . ALA A 1 70 ? 9.851 25.000 49.488 1.00 24.84 71 ALA A CA 1
ATOM 602 C C . ALA A 1 70 ? 10.757 24.840 50.694 1.00 23.08 71 ALA A C 1
ATOM 603 O O . ALA A 1 70 ? 11.295 23.744 50.965 1.00 23.88 71 ALA A O 1
ATOM 605 N N . GLY A 1 71 ? 10.943 25.936 51.400 1.00 22.74 72 GLY A N 1
ATOM 606 C CA . GLY A 1 71 ? 11.797 25.962 52.528 1.00 21.63 72 GLY A CA 1
ATOM 607 C C . GLY A 1 71 ? 13.295 25.910 52.248 1.00 20.00 72 GLY A C 1
ATOM 608 O O . GLY A 1 71 ? 14.050 25.954 53.188 1.00 21.00 72 GLY A O 1
ATOM 609 N N . GLU A 1 72 ? 13.720 25.851 50.978 1.00 18.74 73 GLU A N 1
ATOM 610 C CA . GLU A 1 72 ? 15.135 25.738 50.646 1.00 17.42 73 GLU A CA 1
ATOM 611 C C . GLU A 1 72 ? 15.875 27.014 51.039 1.00 15.26 73 GLU A C 1
ATOM 612 O O . GLU A 1 72 ? 15.383 28.150 50.903 1.00 17.03 73 GLU A O 1
ATOM 618 N N . SER A 1 73 ? 17.043 26.806 51.619 1.00 15.53 74 SER A N 1
ATOM 619 C CA . SER A 1 73 ? 17.892 27.913 51.996 1.00 14.01 74 SER A CA 1
ATOM 620 C C . SER A 1 73 ? 18.423 28.599 50.715 1.00 13.53 74 SER A C 1
ATOM 621 O O . SER A 1 73 ? 18.520 28.001 49.656 1.00 13.19 74 SER A O 1
ATOM 624 N N . TRP A 1 74 ? 18.774 29.859 50.834 1.00 14.81 75 TRP A N 1
ATOM 625 C CA . TRP A 1 74 ? 19.338 30.563 49.666 1.00 13.61 75 TRP A CA 1
ATOM 626 C C . TRP A 1 74 ? 20.634 29.967 49.213 1.00 13.30 75 TRP A C 1
ATOM 627 O O . TRP A 1 74 ? 20.919 29.898 48.035 1.00 12.23 75 TRP A O 1
ATOM 638 N N . GLN A 1 75 ? 21.405 29.493 50.169 1.00 12.25 76 GLN A N 1
ATOM 639 C CA . GLN A 1 75 ? 22.691 28.889 49.859 1.00 12.36 76 GLN A CA 1
ATOM 640 C C . GLN A 1 75 ? 22.472 27.627 49.038 1.00 13.25 76 GLN A C 1
ATOM 641 O O . GLN A 1 75 ? 23.122 27.400 48.027 1.00 13.66 76 GLN A O 1
ATOM 647 N N . SER A 1 76 ? 21.532 26.780 49.469 1.00 12.55 77 SER A N 1
ATOM 648 C CA . SER A 1 76 ? 21.281 25.572 48.777 1.00 12.59 77 SER A CA 1
ATOM 649 C C . SER A 1 76 ? 20.685 25.857 47.383 1.00 12.82 77 SER A C 1
ATOM 650 O O . SER A 1 76 ? 21.062 25.180 46.426 1.00 11.95 77 SER A O 1
ATOM 653 N N . PHE A 1 77 ? 19.749 26.794 47.294 1.00 11.90 78 PHE A N 1
ATOM 654 C CA . PHE A 1 77 ? 19.260 27.171 46.003 1.00 11.88 78 PHE A CA 1
ATOM 655 C C . PHE A 1 77 ? 20.400 27.613 45.056 1.00 12.72 78 PHE A C 1
ATOM 656 O O . PHE A 1 77 ? 20.484 27.145 43.932 1.00 11.44 78 PHE A O 1
ATOM 664 N N . LEU A 1 78 ? 21.301 28.515 45.520 1.00 12.09 79 LEU A N 1
ATOM 665 C CA . LEU A 1 78 ? 22.338 28.978 44.611 1.00 11.49 79 LEU A CA 1
ATOM 666 C C . LEU A 1 78 ? 23.207 27.842 44.189 1.00 11.27 79 LEU A C 1
ATOM 667 O O . LEU A 1 78 ? 23.627 27.738 43.012 1.00 11.80 79 LEU A O 1
ATOM 672 N N . ARG A 1 79 ? 23.521 26.894 45.091 1.00 11.46 80 ARG A N 1
ATOM 673 C CA . ARG A 1 79 ? 24.325 25.712 44.762 1.00 11.37 80 ARG A CA 1
ATOM 674 C C . ARG A 1 79 ? 23.671 24.837 43.696 1.00 10.35 80 ARG A C 1
ATOM 675 O O . ARG A 1 79 ? 24.236 24.525 42.687 1.00 11.23 80 ARG A O 1
ATOM 683 N N . ASN A 1 80 ? 22.396 24.513 43.953 1.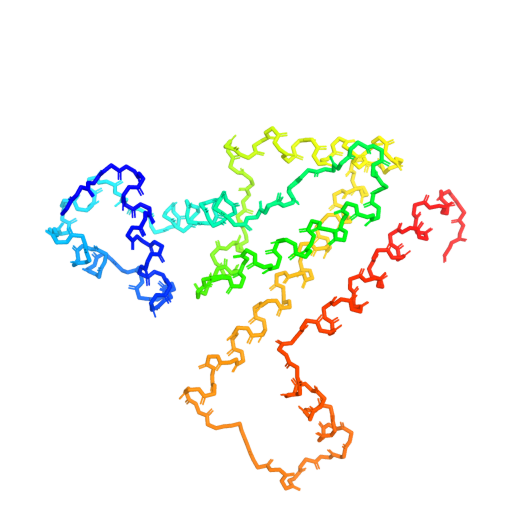00 10.91 81 ASN A N 1
ATOM 684 C CA . ASN A 1 80 ? 21.663 23.627 43.038 1.00 11.53 81 ASN A CA 1
ATOM 685 C C . ASN A 1 80 ? 21.446 24.273 41.693 1.00 11.68 81 ASN A C 1
ATOM 686 O O . ASN A 1 80 ? 21.586 23.682 40.652 1.00 11.93 81 ASN A O 1
ATOM 691 N N . ASN A 1 81 ? 21.138 25.562 41.763 1.00 11.34 82 ASN A N 1
ATOM 692 C CA . ASN A 1 81 ? 20.947 26.376 40.539 1.00 11.40 82 ASN A CA 1
ATOM 693 C C . ASN A 1 81 ? 22.198 26.483 39.683 1.00 10.76 82 ASN A C 1
ATOM 694 O O . ASN A 1 81 ? 22.162 26.391 38.461 1.00 10.55 82 ASN A O 1
ATOM 699 N N . ALA A 1 82 ? 23.330 26.662 40.340 1.00 10.28 83 ALA A N 1
ATOM 700 C CA . ALA A 1 82 ? 24.582 26.772 39.655 1.00 10.70 83 ALA A CA 1
ATOM 701 C C . ALA A 1 82 ? 24.991 25.465 39.017 1.00 9.02 83 ALA A C 1
ATOM 702 O O . ALA A 1 82 ? 25.479 25.432 37.872 1.00 11.03 83 ALA A O 1
ATOM 704 N N . MET A 1 83 ? 24.831 24.363 39.753 1.00 10.49 84 MET A N 1
ATOM 705 C CA . MET A 1 83 ? 25.131 23.062 39.140 1.00 11.39 84 MET A CA 1
ATOM 706 C C . MET A 1 83 ? 24.305 22.787 37.911 1.00 10.77 84 MET A C 1
ATOM 707 O O . MET A 1 83 ? 24.787 22.270 36.939 1.00 11.57 84 MET A O 1
ATOM 712 N N . SER A 1 84 ? 23.050 23.134 38.008 1.00 11.09 85 SER A N 1
ATOM 713 C CA . SER A 1 84 ? 22.098 22.984 36.885 1.00 12.10 85 SER A CA 1
ATOM 714 C C . SER A 1 84 ? 22.459 23.876 35.716 1.00 12.06 85 SER A C 1
ATOM 715 O O . SER A 1 84 ? 22.437 23.447 34.537 1.00 11.98 85 SER A O 1
ATOM 718 N N . PHE A 1 85 ? 22.781 25.156 36.025 1.00 10.59 86 PHE A N 1
ATOM 719 C CA . PHE A 1 85 ? 23.175 26.074 34.983 1.00 11.18 86 PHE A CA 1
ATOM 720 C C . PHE A 1 85 ? 24.412 25.576 34.226 1.00 10.24 86 PHE A C 1
ATOM 721 O O . PHE A 1 85 ? 24.475 25.518 32.995 1.00 9.93 86 PHE A O 1
ATOM 729 N N . ARG A 1 86 ? 25.393 25.132 35.004 1.00 10.55 87 ARG A N 1
ATOM 730 C CA . ARG A 1 86 ? 26.606 24.560 34.418 1.00 10.95 87 ARG A CA 1
ATOM 731 C C . ARG A 1 86 ? 26.333 23.344 33.503 1.00 11.42 87 ARG A C 1
ATOM 732 O O . ARG A 1 86 ? 26.836 23.260 32.407 1.00 11.30 87 ARG A O 1
ATOM 740 N N A ARG A 1 87 ? 25.498 22.425 33.995 0.50 11.67 88 ARG A N 1
ATOM 741 N N B ARG A 1 87 ? 25.514 22.413 33.979 0.50 11.61 88 ARG A N 1
ATOM 742 C CA A ARG A 1 87 ? 25.179 21.234 33.220 0.50 12.11 88 ARG A CA 1
ATOM 743 C CA B ARG A 1 87 ? 25.220 21.261 33.150 0.50 11.87 88 ARG A CA 1
ATOM 744 C C A ARG A 1 87 ? 24.485 21.600 31.913 0.50 11.77 88 ARG A C 1
ATOM 745 C C B ARG A 1 87 ? 24.528 21.653 31.859 0.50 11.68 88 ARG A C 1
ATOM 746 O O A ARG A 1 87 ? 24.811 21.032 30.875 0.50 13.25 88 ARG A O 1
ATOM 747 O O B ARG A 1 87 ? 24.882 21.162 30.781 0.50 12.91 88 ARG A O 1
ATOM 762 N N . ALA A 1 88 ? 23.583 22.572 31.963 1.00 11.37 89 ALA A N 1
ATOM 763 C CA . ALA A 1 88 ? 22.847 23.032 30.753 1.00 11.48 89 ALA A CA 1
ATOM 764 C C . ALA A 1 88 ? 23.801 23.651 29.783 1.00 11.53 89 ALA A C 1
ATOM 765 O O . ALA A 1 88 ? 23.724 23.398 28.589 1.00 13.85 89 ALA A O 1
ATOM 767 N N . LEU A 1 89 ? 24.716 24.497 30.243 1.00 11.98 90 LEU A N 1
ATOM 768 C CA . LEU A 1 89 ? 25.656 25.143 29.333 1.00 12.78 90 LEU A CA 1
ATOM 769 C C . LEU A 1 89 ? 26.669 24.184 28.726 1.00 14.24 90 LEU A C 1
ATOM 770 O O . LEU A 1 89 ? 27.097 24.406 27.597 1.00 16.20 90 LEU A O 1
ATOM 775 N N . LEU A 1 90 ? 27.053 23.155 29.462 1.00 12.32 91 LEU A N 1
ATOM 776 C CA . LEU A 1 90 ? 27.987 22.128 28.938 1.00 12.50 91 LEU A CA 1
ATOM 777 C C . LEU A 1 90 ? 27.396 21.157 27.906 1.00 13.57 91 LEU A C 1
ATOM 778 O O . LEU A 1 90 ? 28.114 20.513 27.178 1.00 14.81 91 LEU A O 1
ATOM 783 N N A ARG A 1 91 ? 26.083 21.171 27.797 0.55 12.84 92 ARG A N 1
ATOM 784 N N B ARG A 1 91 ? 26.081 21.078 27.842 0.45 13.33 92 ARG A N 1
ATOM 785 C CA A ARG A 1 91 ? 25.325 20.231 26.975 0.55 13.42 92 ARG A CA 1
ATOM 786 C CA B ARG A 1 91 ? 25.472 20.116 26.940 0.45 14.14 92 ARG A CA 1
ATOM 787 C C A ARG A 1 91 ? 25.441 20.458 25.476 0.55 13.68 92 ARG A C 1
ATOM 788 C C B ARG A 1 91 ? 25.816 20.366 25.495 0.45 13.49 92 ARG A C 1
ATOM 789 O O A ARG A 1 91 ? 25.090 19.593 24.666 0.55 13.38 92 ARG A O 1
ATOM 790 O O B ARG A 1 91 ? 26.043 19.380 24.745 0.45 11.14 92 ARG A O 1
ATOM 805 N N . TYR A 1 92 ? 25.863 21.640 25.070 1.00 12.61 93 TYR A N 1
ATOM 806 C CA . TYR A 1 92 ? 26.070 21.957 23.668 1.00 14.07 93 TYR A CA 1
ATOM 807 C C . TYR A 1 92 ? 27.335 22.680 23.454 1.00 13.86 93 TYR A C 1
ATOM 808 O O . TYR A 1 92 ? 27.722 23.521 24.274 1.00 13.48 93 TYR A O 1
ATOM 817 N N . ARG A 1 93 ? 27.969 22.417 22.322 1.00 13.67 94 ARG A N 1
ATOM 818 C CA . ARG A 1 93 ? 29.161 23.195 21.922 1.00 13.53 94 ARG A CA 1
ATOM 819 C C . ARG A 1 93 ? 28.780 24.664 21.928 1.00 13.60 94 ARG A C 1
ATOM 820 O O . ARG A 1 93 ? 27.716 25.043 21.424 1.00 14.08 94 ARG A O 1
ATOM 828 N N . ASP A 1 94 ? 29.653 25.496 22.481 1.00 15.27 95 ASP A N 1
ATOM 829 C CA . ASP A 1 94 ? 29.408 26.958 22.518 1.00 16.39 95 ASP A CA 1
ATOM 830 C C . ASP A 1 94 ? 28.165 27.390 23.280 1.00 16.48 95 ASP A C 1
ATOM 831 O O . ASP A 1 94 ? 27.706 28.510 23.154 1.00 16.25 95 ASP A O 1
ATOM 836 N N . GLY A 1 95 ? 27.628 26.540 24.120 1.00 14.61 96 GLY A N 1
ATOM 837 C CA . GLY A 1 95 ? 26.458 26.892 24.887 1.00 14.84 96 GLY A CA 1
ATOM 838 C C . GLY A 1 95 ? 26.701 28.056 25.811 1.00 15.24 96 GLY A C 1
ATOM 839 O O . GLY A 1 95 ? 25.876 28.940 25.929 1.00 14.95 96 GLY A O 1
ATOM 840 N N . ALA A 1 96 ? 27.798 28.023 26.532 1.00 14.59 97 ALA A N 1
ATOM 841 C CA . ALA A 1 96 ? 28.136 29.173 27.399 1.00 13.85 97 ALA A CA 1
ATOM 842 C C . ALA A 1 96 ? 28.384 30.389 26.571 1.00 13.87 97 ALA A C 1
ATOM 843 O O . ALA A 1 96 ? 27.959 31.507 26.911 1.00 10.69 97 ALA A O 1
ATOM 845 N N . LYS A 1 97 ? 29.071 30.218 25.437 1.00 12.87 98 LYS A N 1
ATOM 846 C CA . LYS A 1 97 ? 29.372 31.335 24.592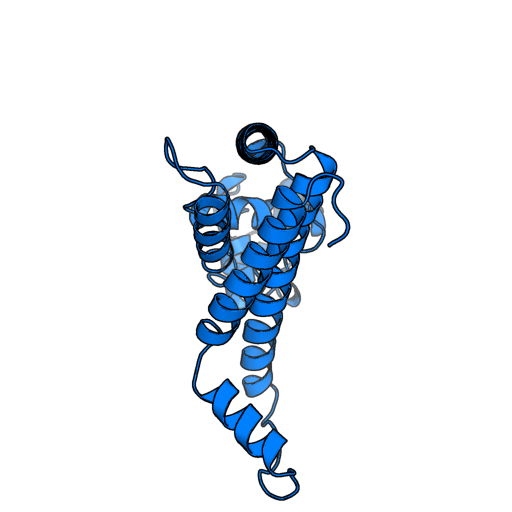 1.00 12.45 98 LYS A CA 1
ATOM 847 C C . LYS A 1 97 ? 28.106 32.038 24.092 1.00 12.50 98 LYS A C 1
ATOM 848 O O . LYS A 1 97 ? 28.067 33.277 24.082 1.00 12.29 98 LYS A O 1
ATOM 854 N N A VAL A 1 98 ? 27.087 31.292 23.683 0.50 12.13 99 VAL A N 1
ATOM 855 N N B VAL A 1 98 ? 27.078 31.298 23.681 0.50 11.94 99 VAL A N 1
ATOM 856 C CA A VAL A 1 98 ? 25.832 31.880 23.208 0.50 12.44 99 VAL A CA 1
ATOM 857 C CA B VAL A 1 98 ? 25.845 31.924 23.187 0.50 12.15 99 VAL A CA 1
ATOM 858 C C A VAL A 1 98 ? 25.156 32.681 24.323 0.50 11.41 99 VAL A C 1
ATOM 859 C C B VAL A 1 98 ? 25.081 32.618 24.316 0.50 11.48 99 VAL A C 1
ATOM 860 O O A VAL A 1 98 ? 24.586 33.756 24.080 0.50 10.95 99 VAL A O 1
ATOM 861 O O B VAL A 1 98 ? 24.311 33.519 24.066 0.50 12.45 99 VAL A O 1
ATOM 868 N N . HIS A 1 99 ? 25.305 32.232 25.576 1.00 10.11 100 HIS A N 1
ATOM 869 C CA . HIS A 1 99 ? 24.708 32.908 26.682 1.00 10.31 100 HIS A CA 1
ATOM 870 C C . HIS A 1 99 ? 25.292 34.314 26.955 1.00 10.81 100 HIS A C 1
ATOM 871 O O . HIS A 1 99 ? 24.590 35.239 27.410 1.00 10.82 100 HIS A O 1
ATOM 878 N N . LEU A 1 100 ? 26.557 34.463 26.702 1.00 10.24 101 LEU A N 1
ATOM 879 C CA . LEU A 1 100 ? 27.282 35.659 27.156 1.00 10.22 101 LEU A CA 1
ATOM 880 C C . LEU A 1 100 ? 26.610 36.935 26.674 1.00 10.69 101 LEU A C 1
ATOM 881 O O . LEU A 1 100 ? 26.358 37.126 25.504 1.00 11.65 101 LEU A O 1
ATOM 886 N N . GLY A 1 101 ? 26.433 37.795 27.666 1.00 10.93 102 GLY A N 1
ATOM 887 C CA . GLY A 1 101 ? 25.890 39.139 27.444 1.00 12.47 102 GLY A CA 1
ATOM 888 C C . GLY A 1 101 ? 24.422 39.218 27.165 1.00 12.63 102 GLY A C 1
ATOM 889 O O . GLY A 1 101 ? 23.895 40.344 27.013 1.00 13.53 102 GLY A O 1
ATOM 890 N N . THR A 1 102 ? 23.700 38.110 27.127 1.00 11.10 103 THR A N 1
ATOM 891 C CA . THR A 1 102 ? 22.249 38.143 26.985 1.00 10.72 103 THR A CA 1
ATOM 892 C C . THR A 1 102 ? 21.621 38.747 28.238 1.00 11.97 103 THR A C 1
ATOM 893 O O . THR A 1 102 ? 22.233 38.844 29.288 1.00 12.07 103 THR A O 1
ATOM 897 N N . ARG A 1 103 ? 20.335 39.109 28.100 1.00 13.51 104 ARG A N 1
ATOM 898 C CA . ARG A 1 103 ? 19.531 39.542 29.211 1.00 13.27 104 ARG A CA 1
ATOM 899 C C . ARG A 1 103 ? 18.292 38.718 29.200 1.00 13.70 104 ARG A C 1
ATOM 900 O O . ARG A 1 103 ? 17.962 38.094 28.194 1.00 15.03 104 ARG A O 1
ATOM 908 N N . PRO A 1 104 ? 17.612 38.605 30.331 1.00 12.85 105 PRO A N 1
ATOM 909 C CA . PRO A 1 104 ? 16.488 37.702 30.401 1.00 14.59 105 PRO A CA 1
ATOM 910 C C . PRO A 1 104 ? 15.422 37.962 29.340 1.00 13.91 105 PRO A C 1
ATOM 911 O O . PRO A 1 104 ? 15.077 39.099 29.056 1.00 14.94 105 PRO A O 1
ATOM 915 N N . ASP A 1 105 ? 14.900 36.886 28.785 1.00 14.80 106 ASP A N 1
ATOM 916 C CA . ASP A 1 105 ? 13.835 36.926 27.807 1.00 15.70 106 ASP A CA 1
ATOM 917 C C . ASP A 1 105 ? 12.505 36.960 28.527 1.00 15.52 106 ASP A C 1
ATOM 918 O O . ASP A 1 105 ? 12.336 36.498 29.651 1.00 15.99 106 ASP A O 1
ATOM 923 N N . GLU A 1 106 ? 11.505 37.504 27.835 1.00 17.20 107 GLU A N 1
ATOM 924 C CA . GLU A 1 106 ? 10.169 37.512 28.401 1.00 17.48 107 GLU A CA 1
ATOM 925 C C . GLU A 1 106 ? 9.646 36.140 28.834 1.00 17.03 107 GLU A C 1
ATOM 926 O O . GLU A 1 106 ? 8.879 36.004 29.797 1.00 17.53 107 GLU A O 1
ATOM 932 N N . LYS A 1 107 ? 10.088 35.074 28.170 1.00 16.69 108 LYS A N 1
ATOM 933 C CA . LYS A 1 107 ? 9.703 33.721 28.579 1.00 18.11 108 LYS A CA 1
ATOM 934 C C . LYS A 1 107 ? 10.282 33.287 29.912 1.00 17.51 108 LYS A C 1
ATOM 935 O O . LYS A 1 107 ? 9.783 32.334 30.569 1.00 21.04 108 LYS A O 1
ATOM 941 N N . GLN A 1 108 ? 11.324 34.011 30.327 1.00 16.31 109 GLN A N 1
ATOM 942 C CA . GLN A 1 108 ? 12.008 33.739 31.574 1.00 14.92 109 GLN A CA 1
ATOM 943 C C . GLN A 1 108 ? 11.597 34.697 32.685 1.00 14.14 109 GLN A C 1
ATOM 944 O O . GLN A 1 108 ? 12.004 34.482 33.823 1.00 14.25 109 GLN A O 1
ATOM 950 N N . TYR A 1 109 ? 10.817 35.758 32.376 1.00 14.51 110 TYR A N 1
ATOM 951 C CA . TYR A 1 109 ? 10.558 36.795 33.409 1.00 15.82 110 TYR A CA 1
ATOM 952 C C . TYR A 1 109 ? 9.985 36.227 34.724 1.00 15.48 110 TYR A C 1
ATOM 953 O O . TYR A 1 109 ? 10.421 36.566 35.797 1.00 15.35 110 TYR A O 1
ATOM 962 N N . ASP A 1 110 ? 8.971 35.391 34.645 1.00 17.45 111 ASP A N 1
ATOM 963 C CA . ASP A 1 110 ? 8.349 34.909 35.883 1.00 19.83 111 ASP A CA 1
ATOM 964 C C . ASP A 1 110 ? 9.376 34.153 36.718 1.00 18.74 111 ASP A C 1
ATOM 965 O O . ASP A 1 110 ? 9.450 34.336 37.915 1.00 18.34 111 ASP A O 1
ATOM 970 N N . THR A 1 111 ? 10.174 33.332 36.055 1.00 17.32 112 THR A N 1
ATOM 971 C CA . THR A 1 111 ? 11.190 32.544 36.784 1.00 15.97 112 THR A CA 1
ATOM 972 C C . THR A 1 111 ? 12.266 33.427 37.459 1.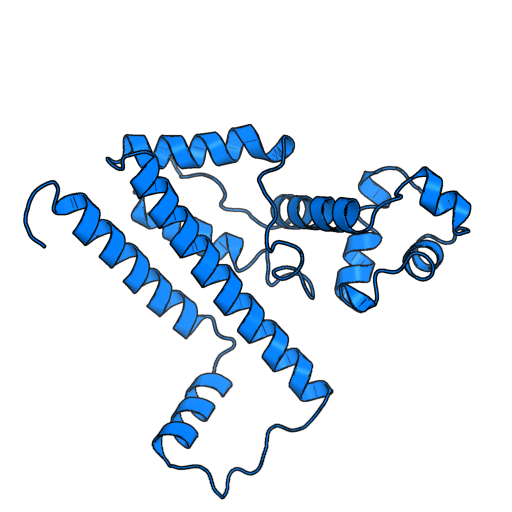00 15.54 112 THR A C 1
ATOM 973 O O . THR A 1 111 ? 12.560 33.274 38.640 1.00 15.75 112 THR A O 1
ATOM 977 N N . VAL A 1 112 ? 12.803 34.357 36.696 1.00 14.35 113 VAL A N 1
ATOM 978 C CA . VAL A 1 112 ? 13.922 35.154 37.215 1.00 14.35 113 VAL A CA 1
ATOM 979 C C . VAL A 1 112 ? 13.431 36.197 38.219 1.00 13.81 113 VAL A C 1
ATOM 980 O O . VAL A 1 112 ? 14.135 36.491 39.176 1.00 13.61 113 VAL A O 1
ATOM 984 N N . GLU A 1 113 ? 12.191 36.677 38.051 1.00 14.37 114 GLU A N 1
ATOM 985 C CA . GLU A 1 113 ? 11.597 37.529 39.089 1.00 14.33 114 GLU A CA 1
ATOM 986 C C . GLU A 1 113 ? 11.476 36.743 40.385 1.00 14.12 114 GLU A C 1
ATOM 987 O O . GLU A 1 113 ? 11.794 37.266 41.448 1.00 16.51 114 GLU A O 1
ATOM 993 N N . THR A 1 114 ? 11.069 35.486 40.286 1.00 14.72 115 THR A N 1
ATOM 994 C CA . THR A 1 114 ? 10.972 34.650 41.488 1.00 16.24 115 THR A CA 1
ATOM 995 C C . THR A 1 114 ? 12.332 34.463 42.132 1.00 15.67 115 THR A C 1
ATOM 996 O O . THR A 1 114 ? 12.480 34.528 43.336 1.00 15.78 115 THR A O 1
ATOM 1000 N N . GLN A 1 115 ? 13.383 34.265 41.319 1.00 14.48 116 GLN A N 1
ATOM 1001 C CA . GLN A 1 115 ? 14.724 34.146 41.886 1.00 14.08 116 GLN A CA 1
ATOM 1002 C C . GLN A 1 115 ? 15.145 35.413 42.636 1.00 13.11 116 GLN A C 1
ATOM 1003 O O . GLN A 1 115 ? 15.689 35.357 43.737 1.00 14.22 116 GLN A O 1
ATOM 1009 N N . LEU A 1 116 ? 14.886 36.567 42.021 1.00 14.06 117 LEU A N 1
ATOM 1010 C CA . LEU A 1 116 ? 15.238 37.812 42.672 1.00 13.83 117 LEU A CA 1
ATOM 1011 C C . LEU A 1 116 ? 14.420 38.057 43.949 1.00 14.28 117 LEU A C 1
ATOM 1012 O O . LEU A 1 116 ? 14.963 38.407 44.981 1.00 15.32 117 LEU A O 1
ATOM 1017 N N . ARG A 1 117 ? 13.135 37.758 43.876 1.00 14.47 118 ARG A N 1
ATOM 1018 C CA . ARG A 1 117 ? 12.331 37.970 45.067 1.00 15.73 118 ARG A CA 1
ATOM 1019 C C . ARG A 1 117 ? 12.785 37.048 46.186 1.00 15.46 118 ARG A C 1
ATOM 1020 O O . ARG A 1 117 ? 12.895 37.464 47.328 1.00 15.27 118 ARG A O 1
ATOM 1028 N N . PHE A 1 118 ? 13.048 35.808 45.820 1.00 15.03 119 PHE A N 1
ATOM 1029 C CA . PHE A 1 118 ? 13.541 34.821 46.779 1.00 15.23 119 PHE A CA 1
ATOM 1030 C C . PHE A 1 118 ? 14.778 35.320 47.519 1.00 15.84 119 PHE A C 1
ATOM 1031 O O . PHE A 1 118 ? 14.887 35.231 48.733 1.00 14.78 119 PHE A O 1
ATOM 1039 N N . MET A 1 119 ? 15.729 35.893 46.787 1.00 14.50 120 MET A N 1
ATOM 1040 C CA . MET A 1 119 ? 16.872 36.437 47.424 1.00 13.78 120 MET A CA 1
ATOM 1041 C C . MET A 1 119 ? 16.485 37.502 48.445 1.00 13.82 120 MET A C 1
ATOM 1042 O O . MET A 1 119 ? 17.023 37.499 49.547 1.00 14.29 120 MET A O 1
ATOM 1047 N N . THR A 1 120 ? 15.649 38.438 48.028 1.00 15.35 121 THR A N 1
ATOM 1048 C CA . THR A 1 120 ? 15.249 39.512 48.934 1.00 15.14 121 THR A CA 1
ATOM 1049 C C . THR A 1 120 ? 14.469 39.027 50.147 1.00 16.20 121 THR A C 1
ATOM 1050 O O . THR A 1 120 ? 14.660 39.601 51.213 1.00 16.03 121 THR A O 1
ATOM 1054 N N . GLU A 1 121 ? 13.692 37.971 50.008 1.00 16.24 122 GLU A N 1
ATOM 1055 C CA . GLU A 1 121 ? 12.992 37.340 51.154 1.00 17.62 122 GLU A CA 1
ATOM 1056 C C . GLU A 1 121 ? 13.943 36.670 52.124 1.00 19.49 122 GLU A C 1
ATOM 1057 O O . GLU A 1 121 ? 13.563 36.340 53.244 1.00 22.15 122 GLU A O 1
ATOM 1063 N N . ASN A 1 122 ? 15.152 36.352 51.694 1.00 18.50 123 ASN A N 1
ATOM 1064 C CA . ASN A 1 122 ? 16.193 35.766 52.537 1.00 19.74 123 ASN A CA 1
ATOM 1065 C C . ASN A 1 122 ? 17.186 36.796 53.081 1.00 19.47 123 ASN A C 1
ATOM 1066 O O . ASN A 1 122 ? 18.217 36.449 53.616 1.00 23.99 123 ASN A O 1
ATOM 1071 N N . GLY A 1 123 ? 16.846 38.060 52.969 1.00 19.40 124 GLY A N 1
ATOM 1072 C CA . GLY A 1 123 ? 17.586 39.107 53.639 1.00 19.30 124 GLY A CA 1
ATOM 1073 C C . GLY A 1 123 ? 18.511 39.947 52.803 1.00 18.74 124 GLY A C 1
ATOM 1074 O O . GLY A 1 123 ? 19.044 40.934 53.275 1.00 21.40 124 GLY A O 1
ATOM 1075 N N . PHE A 1 124 ? 18.682 39.590 51.532 1.00 17.27 125 PHE A N 1
ATOM 1076 C CA . PHE A 1 124 ? 19.465 40.401 50.652 1.00 16.65 125 PHE A CA 1
ATOM 1077 C C . PHE A 1 124 ? 18.654 41.596 50.229 1.00 16.70 125 PHE A C 1
ATOM 1078 O O . PHE A 1 124 ? 17.493 41.492 49.902 1.00 18.29 125 PHE A O 1
ATOM 1086 N N . SER A 1 125 ? 19.305 42.716 50.126 1.00 16.21 126 SER A N 1
ATOM 1087 C CA . SER A 1 125 ? 18.730 43.804 49.333 1.00 17.26 126 SER A CA 1
ATOM 1088 C C . SER A 1 125 ? 18.676 43.318 47.885 1.00 16.37 126 SER A C 1
ATOM 1089 O O . SER A 1 125 ? 19.479 42.411 47.496 1.00 16.22 126 SER A O 1
ATOM 1092 N N . LEU A 1 126 ? 17.853 43.954 47.068 1.00 15.79 127 LEU A N 1
ATOM 1093 C CA . LEU A 1 126 ? 17.823 43.592 45.649 1.00 14.99 127 LEU A CA 1
ATOM 1094 C C . LEU A 1 126 ? 19.265 43.694 45.067 1.00 15.73 127 LEU A C 1
ATOM 1095 O O . LEU A 1 126 ? 19.714 42.809 44.322 1.00 14.60 127 LEU A O 1
ATOM 1100 N N . ARG A 1 127 ? 20.006 44.745 45.381 1.00 15.38 128 ARG A N 1
ATOM 1101 C CA . ARG A 1 127 ? 21.320 44.971 44.803 1.00 15.68 128 ARG A CA 1
ATOM 1102 C C . ARG A 1 127 ? 22.319 43.864 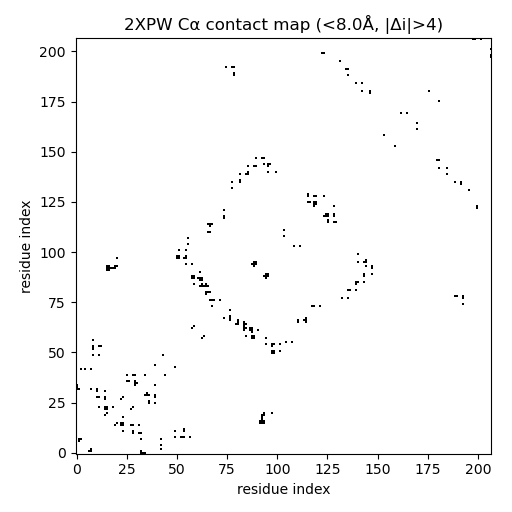45.242 1.00 14.35 128 ARG A C 1
ATOM 1103 O O . ARG A 1 127 ? 23.037 43.294 44.403 1.00 15.86 128 ARG A O 1
ATOM 1111 N N . ASP A 1 128 ? 22.321 43.560 46.526 1.00 15.92 129 ASP A N 1
ATOM 1112 C CA . ASP A 1 128 ? 23.250 42.526 47.003 1.00 16.01 129 ASP A CA 1
ATOM 1113 C C . ASP A 1 128 ? 22.841 41.149 46.515 1.00 15.19 129 ASP A C 1
ATOM 1114 O O . ASP A 1 128 ? 23.690 40.340 46.232 1.00 15.45 129 ASP A O 1
ATOM 1119 N N . GLY A 1 129 ? 21.570 40.887 46.387 1.00 15.02 130 GLY A N 1
ATOM 1120 C CA . GLY A 1 129 ? 21.147 39.636 45.816 1.00 13.92 130 GLY A CA 1
ATOM 1121 C C . GLY A 1 129 ? 21.543 39.530 44.367 1.00 13.87 130 GLY A C 1
ATOM 1122 O O . GLY A 1 129 ? 21.976 38.495 43.905 1.00 14.51 130 GLY A O 1
ATOM 1123 N N . LEU A 1 130 ? 21.403 40.620 43.618 1.00 13.51 131 LEU A N 1
ATOM 1124 C CA . LEU A 1 130 ? 21.876 40.666 42.244 1.00 15.02 131 LEU A CA 1
ATOM 1125 C C . LEU A 1 130 ? 23.403 40.469 42.154 1.00 14.26 131 LEU A C 1
ATOM 1126 O O . LEU A 1 130 ? 23.837 39.745 41.276 1.00 14.22 131 LEU A O 1
ATOM 1131 N N . TYR A 1 131 ? 24.176 41.079 43.044 1.00 13.43 132 TYR A N 1
ATOM 1132 C CA . TYR A 1 131 ? 25.616 40.859 43.034 1.00 14.52 132 TYR A CA 1
ATOM 1133 C C . TYR A 1 131 ? 25.940 39.404 43.243 1.00 12.47 132 TYR A C 1
ATOM 1134 O O . TYR A 1 131 ? 26.862 38.908 42.567 1.00 12.86 132 TYR A O 1
ATOM 1143 N N . ALA A 1 132 ? 25.228 38.704 44.121 1.00 12.64 133 ALA A N 1
ATOM 1144 C CA . ALA A 1 132 ? 25.498 37.302 44.409 1.00 11.77 133 ALA A CA 1
ATOM 1145 C C . ALA A 1 132 ? 25.111 36.484 43.174 1.00 12.18 133 ALA A C 1
ATOM 1146 O O . ALA A 1 132 ? 25.873 35.657 42.692 1.00 11.13 133 ALA A O 1
ATOM 1148 N N . ILE A 1 133 ? 23.926 36.744 42.616 1.00 12.29 134 ILE A N 1
ATOM 1149 C CA . ILE A 1 133 ? 23.502 36.049 41.420 1.00 12.87 134 ILE A CA 1
ATOM 1150 C C . ILE A 1 133 ? 24.465 36.288 40.259 1.00 12.69 134 ILE A C 1
ATOM 1151 O O . ILE A 1 133 ? 24.801 35.350 39.513 1.00 13.81 134 ILE A O 1
ATOM 1156 N N . SER A 1 134 ? 24.880 37.527 40.068 1.00 13.40 135 SER A N 1
ATOM 1157 C CA . SER A 1 134 ? 25.798 37.798 38.964 1.00 12.85 135 SER A CA 1
ATOM 1158 C C . SER A 1 134 ? 27.138 37.092 39.204 1.00 11.31 135 SER A C 1
ATOM 1159 O O . SER A 1 134 ? 27.724 36.562 38.268 1.00 11.45 135 SER A O 1
ATOM 1162 N N . ALA A 1 135 ? 27.649 37.099 40.438 1.00 10.33 136 ALA A N 1
ATOM 1163 C CA . ALA A 1 135 ? 28.911 36.449 40.674 1.00 10.44 136 ALA A CA 1
ATOM 1164 C C . ALA A 1 135 ? 28.872 34.942 40.393 1.00 9.90 136 ALA A C 1
ATOM 1165 O O . ALA A 1 135 ? 29.758 34.418 39.785 1.00 10.47 136 ALA A O 1
ATOM 1167 N N . VAL A 1 136 ? 27.800 34.296 40.863 1.00 10.69 137 VAL A N 1
ATOM 1168 C CA . VAL A 1 136 ? 27.631 32.872 40.596 1.00 12.82 137 VAL A CA 1
ATOM 1169 C C . VAL A 1 136 ? 27.517 32.600 39.116 1.00 11.64 137 VAL A C 1
ATOM 1170 O O . VAL A 1 136 ? 28.143 31.723 38.594 1.00 11.83 137 VAL A O 1
ATOM 1174 N N . SER A 1 137 ? 26.769 33.407 38.388 1.00 10.22 138 SER A N 1
ATOM 1175 C CA . SER A 1 137 ? 26.608 33.261 36.990 1.00 10.99 138 SER A CA 1
ATOM 1176 C C . SER A 1 137 ? 27.930 33.450 36.234 1.00 11.72 138 SER A C 1
ATOM 1177 O O . SER A 1 137 ? 28.269 32.681 35.342 1.00 12.20 138 SER A O 1
ATOM 1180 N N . HIS A 1 138 ? 28.664 34.522 36.599 1.00 11.02 139 HIS A N 1
ATOM 1181 C CA . HIS A 1 138 ? 29.919 34.818 35.953 1.00 10.56 139 HIS A CA 1
ATOM 1182 C C . HIS A 1 138 ? 30.998 33.771 36.193 1.00 9.72 139 HIS A C 1
ATOM 1183 O O . HIS A 1 138 ? 31.677 33.359 35.251 1.00 9.95 139 HIS A O 1
ATOM 1190 N N . PHE A 1 139 ? 31.098 33.333 37.442 1.00 9.88 140 PHE A N 1
ATOM 1191 C CA . PHE A 1 139 ? 31.967 32.219 37.782 1.00 8.86 140 PHE A CA 1
ATOM 1192 C C . PHE A 1 139 ? 31.662 30.963 36.967 1.00 8.77 140 PHE A C 1
ATOM 1193 O O . PHE A 1 139 ? 32.549 30.322 36.414 1.00 9.54 140 PHE A O 1
ATOM 1201 N N . THR A 1 140 ? 30.374 30.657 36.911 1.00 10.27 141 THR A N 1
ATOM 1202 C CA . THR A 1 140 ? 29.954 29.433 36.225 1.00 9.49 141 THR A CA 1
ATOM 1203 C C . THR A 1 140 ? 30.243 29.524 34.725 1.00 9.82 141 THR A C 1
ATOM 1204 O O . THR A 1 140 ? 30.759 28.626 34.103 1.00 10.57 141 THR A O 1
ATOM 1208 N N . LEU A 1 141 ? 29.896 30.676 34.124 1.00 10.51 142 LEU A N 1
ATOM 1209 C CA . LEU A 1 141 ? 30.181 30.894 32.717 1.00 10.69 142 LEU A CA 1
ATOM 1210 C C . LEU A 1 141 ? 31.656 30.780 32.395 1.00 11.10 142 LEU A C 1
ATOM 1211 O O . LEU A 1 141 ? 32.072 30.150 31.466 1.00 11.28 142 LEU A O 1
ATOM 1216 N N . GLY A 1 142 ? 32.491 31.419 33.220 1.00 10.80 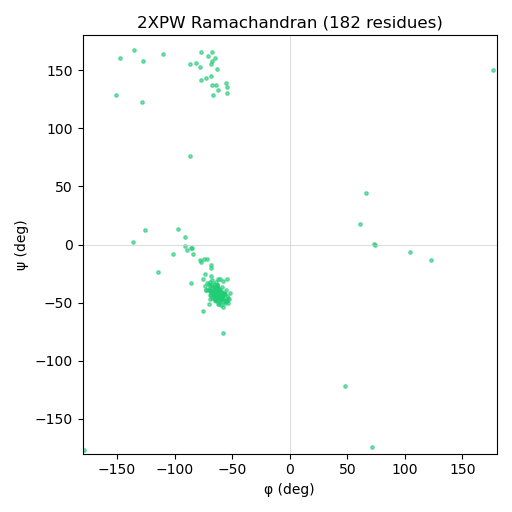143 GLY A N 1
ATOM 1217 C CA . GLY A 1 142 ? 33.912 31.361 33.014 1.00 11.31 143 GLY A CA 1
ATOM 1218 C C . GLY A 1 142 ? 34.486 29.959 33.117 1.00 10.80 143 GLY A C 1
ATOM 1219 O O . GLY A 1 142 ? 35.341 29.598 32.329 1.00 10.52 143 GLY A O 1
ATOM 1220 N N . ALA A 1 143 ? 34.057 29.221 34.139 1.00 10.84 144 ALA A N 1
ATOM 1221 C CA . ALA A 1 143 ? 34.489 27.859 34.308 1.00 11.69 144 ALA A CA 1
ATOM 1222 C C . ALA A 1 143 ? 34.096 26.986 33.129 1.00 10.87 144 ALA A C 1
ATOM 1223 O O . ALA A 1 143 ? 34.947 26.261 32.622 1.00 11.61 144 ALA A O 1
ATOM 1225 N N . VAL A 1 144 ? 32.890 27.130 32.658 1.00 11.10 145 VAL A N 1
ATOM 1226 C CA . VAL A 1 144 ? 32.442 26.305 31.543 1.00 11.29 145 VAL A CA 1
ATOM 1227 C C . VAL A 1 144 ? 33.207 26.667 30.296 1.00 13.76 145 VAL A C 1
ATOM 1228 O O . VAL A 1 144 ? 33.697 25.773 29.567 1.00 14.46 145 VAL A O 1
ATOM 1232 N N . LEU A 1 145 ? 33.324 27.951 30.044 1.00 12.69 146 LEU A N 1
ATOM 1233 C CA . LEU A 1 145 ? 34.037 28.323 28.824 1.00 13.73 146 LEU A CA 1
ATOM 1234 C C . LEU A 1 145 ? 35.492 27.937 28.794 1.00 14.11 146 LEU A C 1
ATOM 1235 O O . LEU A 1 145 ? 36.043 27.523 27.770 1.00 14.22 146 LEU A O 1
ATOM 1240 N N . GLU A 1 146 ? 36.166 28.068 29.896 1.00 11.79 147 GLU A N 1
ATOM 1241 C CA . GLU A 1 146 ? 37.556 27.619 29.906 1.00 13.00 147 GLU A CA 1
ATOM 1242 C C . GLU A 1 146 ? 37.689 26.113 29.680 1.00 13.72 147 GLU A C 1
ATOM 1243 O O . GLU A 1 146 ? 38.575 25.645 28.953 1.00 14.88 147 GLU A O 1
ATOM 1249 N N . GLN A 1 147 ? 36.796 25.348 30.299 1.00 13.98 148 GLN A N 1
ATOM 1250 C CA . GLN A 1 147 ? 36.757 23.876 30.123 1.00 16.30 148 GLN A CA 1
ATOM 1251 C C . GLN A 1 147 ? 36.540 23.521 28.670 1.00 17.34 148 GLN A C 1
ATOM 1252 O O . GLN A 1 147 ? 37.342 22.756 28.092 1.00 16.79 148 GLN A O 1
ATOM 1258 N N . GLN A 1 148 ? 35.510 24.102 28.102 1.00 15.29 149 GLN A N 1
ATOM 1259 C CA . GLN A 1 148 ? 35.102 23.797 26.713 1.00 16.93 149 GLN A CA 1
ATOM 1260 C C . GLN A 1 148 ? 36.241 24.198 25.773 1.00 17.80 149 GLN A C 1
ATOM 1261 O O . GLN A 1 148 ? 36.649 23.426 24.848 1.00 17.81 149 GLN A O 1
ATOM 1267 N N . GLU A 1 149 ? 36.725 25.429 25.920 1.00 16.84 150 GLU A N 1
ATOM 1268 C CA . GLU A 1 149 ? 37.718 25.915 24.948 1.00 16.27 150 GLU A CA 1
ATOM 1269 C C . GLU A 1 149 ? 39.030 25.170 25.055 1.00 16.02 150 GLU A C 1
ATOM 1270 O O . GLU A 1 149 ? 39.695 24.925 24.029 1.00 16.64 150 GLU A O 1
ATOM 1276 N N . HIS A 1 150 ? 39.462 24.803 26.239 1.00 15.43 151 HIS A N 1
ATOM 1277 C CA . HIS A 1 150 ? 40.660 24.048 26.363 1.00 16.71 151 HIS A CA 1
ATOM 1278 C C . HIS A 1 150 ? 40.546 22.722 25.630 1.00 18.79 151 HIS A C 1
ATOM 1279 O O . HIS A 1 150 ? 41.462 22.356 24.858 1.00 18.62 151 HIS A O 1
ATOM 1286 N N . THR A 1 151 ? 39.436 22.047 25.870 1.00 19.53 152 THR A N 1
ATOM 1287 C CA . THR A 1 151 ? 39.234 20.751 25.183 1.00 19.83 152 THR A CA 1
ATOM 1288 C C . THR A 1 151 ? 39.230 20.968 23.657 1.00 21.02 152 THR A C 1
ATOM 1289 O O . THR A 1 151 ? 39.909 20.213 22.938 1.00 20.06 152 THR A O 1
ATOM 1293 N N . ALA A 1 152 ? 38.572 22.012 23.180 1.00 19.49 153 ALA A N 1
ATOM 1294 C CA . ALA A 1 152 ? 38.512 22.277 21.745 1.00 21.17 153 ALA A CA 1
ATOM 1295 C C . ALA A 1 152 ? 39.865 22.500 21.122 1.00 22.40 153 ALA A C 1
ATOM 1296 O O . ALA A 1 152 ? 40.058 22.205 19.921 1.00 23.78 153 ALA A O 1
ATOM 1298 N N . ALA A 1 153 ? 40.818 23.026 21.874 1.00 23.75 154 ALA A N 1
ATOM 1299 C CA . ALA A 1 153 ? 42.088 23.375 21.283 1.00 23.72 154 ALA A CA 1
ATOM 1300 C C . ALA A 1 153 ? 43.159 22.273 21.320 1.00 26.93 154 ALA A C 1
ATOM 1301 O O . ALA A 1 153 ? 44.267 22.487 20.812 1.00 26.73 154 ALA A O 1
ATOM 1303 N N . LEU A 1 154 ? 42.814 21.134 21.914 1.00 28.75 155 LEU A N 1
ATOM 1304 C CA . LEU A 1 154 ? 43.639 19.938 21.898 1.00 32.43 155 LEU A CA 1
ATOM 1305 C C . LEU A 1 154 ? 43.609 19.444 20.450 1.00 37.30 155 LEU A C 1
ATOM 1306 O O . LEU A 1 154 ? 44.634 19.023 19.913 1.00 39.87 155 LEU A O 1
ATOM 1311 N N . THR A 1 155 ? 42.416 19.548 19.852 1.00 42.36 156 THR A N 1
ATOM 1312 C CA . THR A 1 155 ? 42.153 19.168 18.472 1.00 45.78 156 THR A CA 1
ATOM 1313 C C . THR A 1 155 ? 42.927 20.078 17.494 1.00 48.30 156 THR A C 1
ATOM 1314 O O . THR A 1 155 ? 43.576 19.558 16.582 1.00 48.86 156 THR A O 1
ATOM 1318 N N . ASP A 1 156 ? 42.916 21.406 17.717 1.00 50.74 157 ASP A N 1
ATOM 1319 C CA . ASP A 1 156 ? 43.739 22.362 16.899 1.00 52.63 157 ASP A CA 1
ATOM 1320 C C . ASP A 1 156 ? 45.250 22.335 17.144 1.00 54.27 157 ASP A C 1
ATOM 1321 O O . ASP A 1 156 ? 45.982 22.995 16.399 1.00 54.82 157 ASP A O 1
ATOM 1326 N N . ARG A 1 157 ? 45.707 21.671 18.209 1.00 55.96 158 ARG A N 1
ATOM 1327 C CA . ARG A 1 157 ? 47.152 21.492 18.451 1.00 57.82 158 ARG A CA 1
ATOM 1328 C C . ARG A 1 157 ? 47.477 20.772 19.763 1.00 59.65 158 ARG A C 1
ATOM 1329 O O . ARG A 1 157 ? 46.713 20.875 20.740 1.00 59.97 158 ARG A O 1
ATOM 1337 N N . PRO A 1 158 ? 48.621 20.037 19.789 1.00 61.58 159 PRO A N 1
ATOM 1338 C CA . PRO A 1 158 ? 49.161 19.558 21.067 1.00 62.46 159 PRO A CA 1
ATOM 1339 C C . PRO A 1 158 ? 49.568 20.720 21.971 1.00 63.10 159 PRO A C 1
ATOM 1340 O O . PRO A 1 158 ? 49.956 21.797 21.474 1.00 62.87 159 PRO A O 1
ATOM 1344 N N . ALA A 1 159 ? 49.483 20.464 23.280 1.00 63.78 160 ALA A N 1
ATOM 1345 C CA . ALA A 1 159 ? 49.774 21.450 24.322 1.00 64.32 160 ALA A CA 1
ATOM 1346 C C . ALA A 1 159 ? 51.199 22.003 24.211 1.00 64.66 160 ALA A C 1
ATOM 1347 O O . ALA A 1 159 ? 51.405 23.125 23.724 1.00 65.00 160 ALA A O 1
ATOM 1349 N N . ALA A 1 160 ? 52.174 21.199 24.635 1.00 65.06 161 ALA A N 1
ATOM 1350 C CA . ALA A 1 160 ? 53.573 21.628 24.694 1.00 64.92 161 ALA A CA 1
ATOM 1351 C C . ALA A 1 160 ? 54.448 20.468 25.193 1.00 65.00 161 ALA A C 1
ATOM 1352 O O . ALA A 1 160 ? 53.942 19.346 25.391 1.00 65.07 161 ALA A O 1
ATOM 1354 N N . PRO A 1 161 ? 55.771 20.717 25.364 1.00 64.88 162 PRO A N 1
ATOM 1355 C CA . PRO A 1 161 ? 56.608 19.700 26.040 1.00 64.19 162 PRO A CA 1
ATOM 1356 C C . PRO A 1 161 ? 56.436 19.700 27.574 1.00 63.08 162 PRO A C 1
ATOM 1357 O O . PRO A 1 161 ? 56.114 20.730 28.178 1.00 62.97 162 PRO A O 1
ATOM 1361 N N . ASP A 1 162 ? 56.663 18.534 28.172 1.00 61.62 163 ASP A N 1
ATOM 1362 C CA . ASP A 1 162 ? 56.671 18.358 29.631 1.00 60.32 163 ASP A CA 1
ATOM 1363 C C . ASP A 1 162 ? 57.990 18.879 30.251 1.00 58.19 163 ASP A C 1
ATOM 1364 O O . ASP A 1 162 ? 58.072 19.088 31.479 1.00 58.14 163 ASP A O 1
ATOM 1369 N N . GLU A 1 163 ? 58.994 19.096 29.382 1.00 55.20 164 GLU A N 1
ATOM 1370 C CA . GLU A 1 163 ? 60.424 19.220 29.748 1.00 52.45 164 GLU A CA 1
ATOM 1371 C C . GLU A 1 163 ? 60.815 20.474 30.503 1.00 48.73 164 GLU A C 1
ATOM 1372 O O . GLU A 1 163 ? 61.510 20.416 31.525 1.00 48.76 164 GLU A O 1
ATOM 1378 N N . ASN A 1 164 ? 60.423 21.611 29.954 1.00 44.14 165 ASN A N 1
ATOM 1379 C CA . ASN A 1 164 ? 60.903 22.895 30.442 1.00 40.50 165 ASN A CA 1
ATOM 1380 C C . ASN A 1 164 ? 60.008 23.461 31.553 1.00 35.68 165 ASN A C 1
ATOM 1381 O O . ASN A 1 164 ? 60.312 24.498 32.127 1.00 33.50 165 ASN A O 1
ATOM 1386 N N . LEU A 1 165 ? 58.912 22.776 31.838 1.00 31.59 166 LEU A N 1
ATOM 1387 C CA . LEU A 1 165 ? 57.985 23.252 32.860 1.00 27.71 166 LEU A CA 1
ATOM 1388 C C . LEU A 1 165 ? 58.611 23.283 34.244 1.00 25.10 166 LEU A C 1
ATOM 1389 O O . LEU A 1 165 ? 59.318 22.333 34.629 1.00 24.62 166 LEU A O 1
ATOM 1394 N N . PRO A 1 166 ? 58.362 24.337 34.998 1.00 20.61 167 PRO A N 1
ATOM 1395 C CA . PRO A 1 166 ? 58.689 24.333 36.415 1.00 19.39 167 PRO A CA 1
ATOM 1396 C C . PRO A 1 166 ? 57.745 23.417 37.184 1.00 18.45 167 PRO A C 1
ATOM 1397 O O . PRO A 1 166 ? 56.712 23.025 36.687 1.00 17.69 167 PRO A O 1
ATOM 1401 N N . PRO A 1 167 ? 58.128 23.029 38.408 1.00 17.56 168 PRO A N 1
ATOM 1402 C CA . PRO A 1 167 ? 57.483 21.874 39.020 1.00 17.10 168 PRO A CA 1
ATOM 1403 C C . PRO A 1 167 ? 56.045 22.026 39.531 1.00 15.94 168 PRO A C 1
ATOM 1404 O O . PRO A 1 167 ? 55.226 21.107 39.406 1.00 17.25 168 PRO A O 1
ATOM 1408 N N . LEU A 1 168 ? 55.755 23.192 40.131 1.00 16.81 169 LEU A N 1
ATOM 1409 C CA . LEU A 1 168 ? 54.409 23.420 40.632 1.00 17.19 169 LEU A CA 1
ATOM 1410 C C . LEU A 1 168 ? 53.439 23.537 39.464 1.00 14.96 169 LEU A C 1
ATOM 1411 O O . LEU A 1 168 ? 52.337 22.993 39.532 1.00 15.29 169 LEU A O 1
ATOM 1416 N N . LEU A 1 169 ? 53.881 24.233 38.410 1.00 15.12 170 LEU A N 1
ATOM 1417 C CA . LEU A 1 169 ? 53.041 24.311 37.226 1.00 14.96 170 LEU A CA 1
ATOM 1418 C C . LEU A 1 169 ? 52.849 22.937 36.614 1.00 15.21 170 LEU A C 1
ATOM 1419 O O . LEU A 1 169 ? 51.754 22.577 36.241 1.00 14.50 170 LEU A O 1
ATOM 1424 N N . ARG A 1 170 ? 53.921 22.122 36.521 1.00 16.96 171 ARG A N 1
ATOM 1425 C CA . ARG A 1 170 ? 53.755 20.782 36.028 1.00 17.67 171 ARG A CA 1
ATOM 1426 C C . ARG A 1 170 ? 52.686 20.038 36.816 1.00 18.29 171 ARG A C 1
ATOM 1427 O O . ARG A 1 170 ? 51.824 19.416 36.220 1.00 18.44 171 ARG A O 1
ATOM 1435 N N . GLU A 1 171 ? 52.761 20.050 38.156 1.00 16.80 172 GLU A N 1
ATOM 1436 C CA . GLU A 1 171 ? 51.719 19.368 38.959 1.00 18.20 172 GLU A CA 1
ATOM 1437 C C . GLU A 1 171 ? 50.318 19.948 38.819 1.00 17.90 172 GLU A C 1
ATOM 1438 O O . GLU A 1 171 ? 49.331 19.251 38.823 1.00 19.59 172 GLU A O 1
ATOM 1444 N N . ALA A 1 172 ? 50.256 21.269 38.700 1.00 17.25 173 ALA A N 1
ATOM 1445 C CA . ALA A 1 172 ? 48.985 21.922 38.541 1.00 17.18 173 ALA A CA 1
ATOM 1446 C C . ALA A 1 172 ? 48.310 21.532 37.251 1.00 17.46 173 ALA A C 1
ATOM 1447 O O . ALA A 1 172 ? 47.110 21.319 37.243 1.00 18.06 173 ALA A O 1
ATOM 1449 N N . LEU A 1 173 ? 49.079 21.393 36.176 1.00 18.43 174 LEU A N 1
ATOM 1450 C CA . LEU A 1 173 ? 48.523 20.946 34.920 1.00 19.00 174 LEU A CA 1
ATOM 1451 C C . LEU A 1 173 ? 48.069 19.478 35.034 1.00 20.67 174 LEU A C 1
ATOM 1452 O O . LEU A 1 173 ? 47.055 19.109 34.441 1.00 21.28 174 LEU A O 1
ATOM 1457 N N . GLN A 1 174 ? 48.793 18.682 35.806 1.00 22.54 175 GLN A N 1
ATOM 1458 C CA . GLN A 1 174 ? 48.368 17.269 36.050 1.00 24.66 175 GLN A CA 1
ATOM 1459 C C . GLN A 1 174 ? 47.054 17.268 36.819 1.00 25.11 175 GLN A C 1
ATOM 1460 O O . GLN A 1 174 ? 46.125 16.564 36.466 1.00 26.77 175 GLN A O 1
ATOM 1466 N N . ILE A 1 175 ? 46.957 18.121 37.831 1.00 24.12 176 ILE A N 1
ATOM 1467 C CA . ILE A 1 175 ? 45.747 18.202 38.613 1.00 24.53 176 ILE A CA 1
ATOM 1468 C C . ILE A 1 175 ? 44.632 18.553 37.689 1.00 25.37 176 ILE A C 1
ATOM 1469 O O . ILE A 1 175 ? 43.568 17.933 37.729 1.00 27.33 176 ILE A O 1
ATOM 1474 N N . MET A 1 176 ? 44.859 19.521 36.797 1.00 25.98 177 MET A N 1
ATOM 1475 C CA . MET A 1 176 ? 43.783 19.916 35.885 1.00 26.96 177 MET A CA 1
ATOM 1476 C C . MET A 1 176 ? 43.448 18.920 34.807 1.00 27.68 177 MET A C 1
ATOM 1477 O O . MET A 1 176 ? 42.318 18.811 34.388 1.00 28.27 177 MET A O 1
ATOM 1482 N N . ASP A 1 177 ? 44.433 18.191 34.327 1.00 29.34 178 ASP A N 1
ATOM 1483 C CA . ASP A 1 177 ? 44.140 17.199 33.309 1.00 30.18 178 ASP A CA 1
ATOM 1484 C C . ASP A 1 177 ? 43.421 15.950 33.907 1.00 31.32 178 ASP A C 1
ATOM 1485 O O . ASP A 1 177 ? 42.872 15.131 33.183 1.00 31.91 178 ASP A O 1
ATOM 1490 N N . SER A 1 178 ? 43.409 15.824 35.229 1.00 32.20 179 SER A N 1
ATOM 1491 C CA . SER A 1 178 ? 42.849 14.645 35.923 1.00 32.64 179 SER A CA 1
ATOM 1492 C C . SER A 1 178 ? 41.348 14.715 36.165 1.00 32.79 179 SER A C 1
ATOM 1493 O O . SER A 1 178 ? 40.753 13.781 36.703 1.00 32.34 179 SER A O 1
ATOM 1496 N N . ASP A 1 179 ? 40.730 15.823 35.784 1.00 31.14 180 ASP A N 1
ATOM 1497 C CA . ASP A 1 179 ? 39.314 16.052 36.041 1.00 30.26 180 ASP A CA 1
ATOM 1498 C C . ASP A 1 179 ? 38.812 16.874 34.862 1.00 28.40 180 ASP A C 1
ATOM 1499 O O . ASP A 1 179 ? 39.621 17.465 34.160 1.00 27.08 180 ASP A O 1
ATOM 1504 N N . ASP A 1 180 ? 37.493 16.883 34.629 1.00 26.09 181 ASP A N 1
ATOM 1505 C CA . ASP A 1 180 ? 36.857 17.709 33.584 1.00 26.17 181 ASP A CA 1
ATOM 1506 C C . ASP A 1 180 ? 36.682 19.179 33.940 1.00 25.33 181 ASP A C 1
ATOM 1507 O O . ASP A 1 180 ? 36.419 19.986 33.056 1.00 26.75 181 ASP A O 1
ATOM 1512 N N . GLY A 1 181 ? 36.855 19.518 35.211 1.00 21.30 182 GLY A N 1
ATOM 1513 C CA . GLY A 1 181 ? 36.638 20.867 35.739 1.00 18.65 182 GLY A CA 1
ATOM 1514 C C . GLY A 1 181 ? 35.631 20.895 36.864 1.00 16.18 182 GLY A C 1
ATOM 1515 O O . GLY A 1 181 ? 35.479 21.910 37.555 1.00 14.78 182 GLY A O 1
ATOM 1516 N N . GLU A 1 182 ? 34.873 19.824 37.069 1.00 16.62 183 GLU A N 1
ATOM 1517 C CA . GLU A 1 182 ? 33.775 19.851 38.046 1.00 15.66 183 GLU A CA 1
ATOM 1518 C C . GLU A 1 182 ? 34.296 20.002 39.482 1.00 14.98 183 GLU A C 1
ATOM 1519 O O . GLU A 1 182 ? 33.738 20.741 40.281 1.00 13.99 183 GLU A O 1
ATOM 1525 N N . GLN A 1 183 ? 35.396 19.338 39.835 1.00 15.58 184 GLN A N 1
ATOM 1526 C CA . GLN A 1 183 ? 35.893 19.420 41.191 1.00 16.17 184 GLN A CA 1
ATOM 1527 C C . GLN A 1 183 ? 36.274 20.880 41.587 1.00 13.47 184 GLN A C 1
ATOM 1528 O O . GLN A 1 183 ? 35.879 21.402 42.624 1.00 13.34 184 GLN A O 1
ATOM 1534 N N . ALA A 1 184 ? 37.009 21.555 40.685 1.00 13.40 185 ALA A N 1
ATOM 1535 C CA . ALA A 1 184 ? 37.436 22.937 40.921 1.00 12.69 185 ALA A CA 1
ATOM 1536 C C . ALA A 1 184 ? 36.194 23.811 40.952 1.00 11.41 185 ALA A C 1
ATOM 1537 O O . ALA A 1 184 ? 36.130 24.742 41.760 1.00 12.10 185 ALA A O 1
ATOM 1539 N N . PHE A 1 185 ? 35.233 23.574 40.059 1.00 10.65 186 PHE A N 1
ATOM 1540 C CA . PHE A 1 185 ? 33.991 24.324 40.034 1.00 10.07 186 PHE A CA 1
ATOM 1541 C C . PHE A 1 185 ? 33.259 24.262 41.375 1.00 9.77 186 PHE A C 1
ATOM 1542 O O . PHE A 1 185 ? 32.859 25.262 41.963 1.00 11.06 186 PHE A O 1
ATOM 1550 N N . LEU A 1 186 ? 33.096 23.049 41.894 1.00 11.28 187 LEU A N 1
ATOM 1551 C CA . LEU A 1 186 ? 32.360 22.856 43.130 1.00 11.31 187 LEU A CA 1
ATOM 1552 C C . LEU A 1 186 ? 33.043 23.483 44.327 1.00 10.13 187 LEU A C 1
ATOM 1553 O O . LEU A 1 186 ? 32.404 24.005 45.222 1.00 10.98 187 LEU A O 1
ATOM 1558 N N . HIS A 1 187 ? 34.362 23.407 44.324 1.00 11.66 188 HIS A N 1
ATOM 1559 C CA . HIS A 1 187 ? 35.134 24.012 45.395 1.00 13.33 188 HIS A CA 1
ATOM 1560 C C . HIS A 1 187 ? 34.960 25.542 45.389 1.00 12.89 188 HIS A C 1
ATOM 1561 O O . HIS A 1 187 ? 34.680 26.157 46.401 1.00 14.48 188 HIS A O 1
ATOM 1568 N N . GLY A 1 188 ? 35.099 26.147 44.216 1.00 11.37 189 GLY A N 1
ATOM 1569 C CA . GLY A 1 188 ? 34.950 27.567 44.080 1.00 11.23 189 GLY A CA 1
ATOM 1570 C C . GLY A 1 188 ? 33.568 28.040 44.352 1.00 11.49 189 GLY A C 1
ATOM 1571 O O . GLY A 1 188 ? 33.326 29.082 44.910 1.00 13.10 189 GLY A O 1
ATOM 1572 N N . LEU A 1 189 ? 32.557 27.226 44.007 1.00 10.61 190 LEU A N 1
ATOM 1573 C CA . LEU A 1 189 ? 31.193 27.527 44.272 1.00 11.16 190 LEU A CA 1
ATOM 1574 C C . LEU A 1 189 ? 30.918 27.659 45.781 1.00 10.97 190 LEU A C 1
ATOM 1575 O O . LEU A 1 189 ? 30.259 28.584 46.256 1.00 11.41 190 LEU A O 1
ATOM 1580 N N . GLU A 1 190 ? 31.464 26.754 46.558 1.00 10.89 191 GLU A N 1
ATOM 1581 C CA . GLU A 1 190 ? 31.304 26.830 47.994 1.00 12.39 191 GLU A CA 1
ATOM 1582 C C . GLU A 1 190 ? 31.994 28.059 48.583 1.00 11.98 191 GLU A C 1
ATOM 1583 O O . GLU A 1 190 ? 31.467 28.696 49.472 1.00 13.09 191 GLU A O 1
ATOM 1589 N N . SER A 1 191 ? 33.176 28.367 48.068 1.00 13.35 192 SER A N 1
ATOM 1590 C CA . SER A 1 191 ? 33.867 29.583 48.521 1.00 12.68 192 SER A CA 1
ATOM 1591 C C . SER A 1 191 ? 33.070 30.839 48.238 1.00 12.26 192 SER A C 1
ATOM 1592 O O . SER A 1 191 ? 32.905 31.680 49.112 1.00 13.08 192 SER A O 1
ATOM 1595 N N . LEU A 1 192 ? 32.492 30.931 47.046 1.00 12.47 193 LEU A N 1
ATOM 1596 C CA . LEU A 1 192 ? 31.634 31.995 46.679 1.00 12.98 193 LEU A CA 1
ATOM 1597 C C . LEU A 1 192 ? 30.432 32.133 47.604 1.00 12.89 193 LEU A C 1
ATOM 1598 O O . LEU A 1 192 ? 30.108 33.189 48.178 1.00 13.27 193 LEU A O 1
ATOM 1603 N N . ILE A 1 193 ? 29.697 31.037 47.787 1.00 12.62 194 ILE A N 1
ATOM 1604 C CA . ILE A 1 193 ? 28.515 31.042 48.616 1.00 12.20 194 ILE A CA 1
ATOM 1605 C C . ILE A 1 193 ? 28.840 31.468 50.048 1.00 12.53 194 ILE A C 1
ATOM 1606 O O . ILE A 1 193 ? 28.111 32.283 50.640 1.00 14.15 194 ILE A O 1
ATOM 1611 N N . ARG A 1 194 ? 29.935 30.909 50.609 1.00 12.18 195 ARG A N 1
ATOM 1612 C CA . ARG A 1 194 ? 30.284 31.266 51.978 1.00 11.81 195 ARG A CA 1
ATOM 1613 C C . ARG A 1 194 ? 30.630 32.745 52.113 1.00 12.09 195 ARG A C 1
ATOM 1614 O O . ARG A 1 194 ? 30.241 33.401 53.064 1.00 12.95 195 ARG A O 1
ATOM 1622 N N . GLY A 1 195 ? 31.249 33.298 51.080 1.00 12.96 196 GLY A N 1
ATOM 1623 C CA . GLY A 1 195 ? 31.573 34.739 51.158 1.00 14.11 196 GLY A CA 1
ATOM 1624 C C . GLY A 1 195 ? 30.325 35.581 51.077 1.00 14.72 196 GLY A C 1
ATOM 1625 O O . GLY A 1 195 ? 30.197 36.609 51.788 1.00 14.65 196 GLY A O 1
ATOM 1626 N N . PHE A 1 196 ? 29.348 35.208 50.259 1.00 14.19 197 PHE A N 1
ATOM 1627 C CA . PHE A 1 196 ? 28.053 35.903 50.258 1.00 15.52 197 PHE A CA 1
ATOM 1628 C C . PHE A 1 196 ? 27.418 35.904 51.666 1.00 15.66 197 PHE A C 1
ATOM 1629 O O . PHE A 1 196 ? 26.822 36.883 52.072 1.00 15.77 197 PHE A O 1
ATOM 1637 N N . GLU A 1 197 ? 27.513 34.752 52.319 1.00 14.24 198 GLU A N 1
ATOM 1638 C CA . GLU A 1 197 ? 26.922 34.552 53.641 1.00 16.13 198 GLU A CA 1
ATOM 1639 C C . GLU A 1 197 ? 27.599 35.450 54.648 1.00 17.58 198 GLU A C 1
ATOM 1640 O O . GLU A 1 197 ? 26.881 36.063 55.447 1.00 17.76 198 GLU A O 1
ATOM 1646 N N . VAL A 1 198 ? 28.934 35.469 54.655 1.00 18.67 199 VAL A N 1
ATOM 1647 C CA . VAL A 1 198 ? 29.669 36.305 55.633 1.00 19.04 199 VAL A CA 1
ATOM 1648 C C . VAL A 1 198 ? 29.203 37.726 55.431 1.00 20.02 199 VAL A C 1
ATOM 1649 O O . VAL A 1 198 ? 28.888 38.468 56.392 1.00 21.34 199 VAL A O 1
ATOM 1653 N N . GLN A 1 199 ? 29.073 38.132 54.185 1.00 20.53 200 GLN A N 1
ATOM 1654 C CA . GLN A 1 199 ? 28.626 39.484 53.851 1.00 21.42 200 GLN A CA 1
ATOM 1655 C C . GLN A 1 199 ? 27.213 39.783 54.297 1.00 22.31 200 GLN A C 1
ATOM 1656 O O . GLN A 1 199 ? 26.948 40.830 54.900 1.00 24.60 200 GLN A O 1
ATOM 1662 N N . LEU A 1 200 ? 26.292 38.868 54.052 1.00 23.74 201 LEU A N 1
ATOM 1663 C CA . LEU A 1 200 ? 24.905 39.058 54.474 1.00 23.48 201 LEU A CA 1
ATOM 1664 C C . LEU A 1 200 ? 24.732 39.131 56.006 1.00 24.71 201 LEU A C 1
ATOM 1665 O O . LEU A 1 200 ? 23.999 40.024 56.538 1.00 24.68 201 LEU A O 1
ATOM 1670 N N . THR A 1 201 ? 25.401 38.224 56.706 1.00 25.87 202 THR A N 1
ATOM 1671 C CA . THR A 1 201 ? 25.274 38.096 58.182 1.00 27.44 202 THR A CA 1
ATOM 1672 C C . THR A 1 201 ? 25.977 39.229 58.944 1.00 28.63 202 THR A C 1
ATOM 1673 O O . THR A 1 201 ? 25.564 39.577 60.065 1.00 28.76 202 THR A O 1
ATOM 1677 N N . ALA A 1 202 ? 26.993 39.839 58.331 1.00 27.94 203 ALA A N 1
ATOM 1678 C CA . ALA A 1 202 ? 27.653 41.025 58.915 1.00 29.00 203 ALA A CA 1
ATOM 1679 C C . ALA A 1 202 ? 26.700 42.198 59.169 1.00 29.95 203 ALA A C 1
ATOM 1680 O O . ALA A 1 202 ? 26.944 42.980 60.112 1.00 30.80 203 ALA A O 1
ATOM 1682 N N . LEU A 1 203 ? 25.649 42.368 58.348 1.00 30.03 204 LEU A N 1
ATOM 1683 C CA . LEU A 1 203 ? 24.807 43.608 58.393 1.00 31.32 204 LEU A CA 1
ATOM 1684 C C . LEU A 1 203 ? 25.718 44.871 58.397 1.00 30.82 204 LEU A C 1
ATOM 1685 O O . LEU A 1 203 ? 26.553 45.004 57.522 1.00 30.04 204 LEU A O 1
ATOM 1690 N N . LEU A 1 204 ? 25.619 45.742 59.414 1.00 30.37 205 LEU A N 1
ATOM 1691 C CA . LEU A 1 204 ? 26.451 46.951 59.485 1.00 30.38 205 LEU A CA 1
ATOM 1692 C C . LEU A 1 204 ? 27.771 46.733 60.240 1.00 29.14 205 LEU A C 1
ATOM 1693 O O . LEU A 1 204 ? 28.531 47.693 60.470 1.00 30.57 205 LEU A O 1
ATOM 1698 N N . GLN A 1 205 ? 28.070 45.504 60.619 1.00 28.33 206 GLN A N 1
ATOM 1699 C CA . GLN A 1 205 ? 29.330 45.219 61.286 1.00 26.35 206 GLN A CA 1
ATOM 1700 C C . GLN A 1 205 ? 30.505 45.282 60.306 1.00 24.94 206 GLN A C 1
ATOM 1701 O O . GLN A 1 205 ? 30.408 44.803 59.175 1.00 25.79 206 GLN A O 1
ATOM 1707 N N . ILE A 1 206 ? 31.634 45.771 60.779 1.00 19.82 207 ILE A N 1
ATOM 1708 C CA . ILE A 1 206 ? 32.862 45.721 60.038 1.00 19.23 207 ILE A CA 1
ATOM 1709 C C . ILE A 1 206 ? 33.253 44.264 59.919 1.00 18.78 207 ILE A C 1
ATOM 1710 O O . ILE A 1 206 ? 33.337 43.519 60.920 1.00 18.98 207 ILE A O 1
ATOM 1715 N N . VAL A 1 207 ? 33.532 43.852 58.683 1.00 18.44 208 VAL A N 1
ATOM 1716 C CA . VAL A 1 207 ? 33.789 42.470 58.370 1.00 19.04 208 VAL A CA 1
ATOM 1717 C C . VAL A 1 207 ? 34.941 42.296 57.379 1.00 19.36 208 VAL A C 1
ATOM 1718 O O . VAL A 1 207 ? 35.563 41.224 57.348 1.00 18.98 208 VAL A O 1
#

B-factor: mean 20.94, std 10.49, range [8.77, 65.07]